Protein AF-A0A6J2FJ43-F1 (afdb_monomer_lite)

Structure (mmCIF, N/CA/C/O backbone):
data_AF-A0A6J2FJ43-F1
#
_entry.id   AF-A0A6J2FJ43-F1
#
loop_
_atom_site.group_PDB
_atom_site.id
_atom_site.type_symbol
_atom_site.label_atom_id
_atom_site.label_alt_id
_atom_site.label_comp_id
_atom_site.label_asym_id
_atom_site.label_entity_id
_atom_site.label_seq_id
_atom_site.pdbx_PDB_ins_code
_atom_site.Cartn_x
_atom_site.Cartn_y
_atom_site.Cartn_z
_atom_site.occupancy
_atom_site.B_iso_or_equiv
_atom_site.auth_seq_id
_atom_site.auth_comp_id
_atom_site.auth_asym_id
_atom_site.auth_atom_id
_atom_site.pdbx_PDB_model_num
ATOM 1 N N . MET A 1 1 ? -27.665 56.715 -45.379 1.00 30.80 1 MET A N 1
ATOM 2 C CA . MET A 1 1 ? -26.914 55.493 -45.757 1.00 30.80 1 MET A CA 1
ATOM 3 C C . MET A 1 1 ? -26.349 54.902 -44.470 1.00 30.80 1 MET A C 1
ATOM 5 O O . MET A 1 1 ? -25.742 55.660 -43.743 1.00 30.80 1 MET A O 1
ATOM 9 N N . ALA A 1 2 ? -26.544 53.656 -44.046 1.00 30.22 2 ALA A N 1
ATOM 10 C CA . ALA A 1 2 ? -27.107 52.476 -44.679 1.00 30.22 2 ALA A CA 1
ATOM 11 C C . ALA A 1 2 ? -27.691 51.536 -43.592 1.00 30.22 2 ALA A C 1
ATOM 13 O O . ALA A 1 2 ? -27.043 51.228 -42.600 1.00 30.22 2 ALA A O 1
ATOM 14 N N . THR A 1 3 ? -28.949 51.145 -43.811 1.00 27.77 3 THR A N 1
ATOM 15 C CA . THR A 1 3 ? -29.585 49.827 -43.602 1.00 27.77 3 THR A CA 1
ATOM 16 C C . THR A 1 3 ? -29.294 48.957 -42.367 1.00 27.77 3 THR A C 1
ATOM 18 O O . THR A 1 3 ? -28.271 48.286 -42.268 1.00 27.77 3 THR A O 1
ATOM 21 N N . ARG A 1 4 ? -30.356 48.793 -41.559 1.00 31.05 4 ARG A N 1
ATOM 22 C CA . ARG A 1 4 ? -30.696 47.579 -40.793 1.00 31.05 4 ARG A CA 1
ATOM 23 C C . ARG A 1 4 ? -30.707 46.330 -41.691 1.00 31.05 4 ARG A C 1
ATOM 25 O O . ARG A 1 4 ? -31.326 46.355 -42.753 1.00 31.05 4 ARG A O 1
ATOM 32 N N . LYS A 1 5 ? -30.187 45.207 -41.186 1.00 30.36 5 LYS A N 1
ATOM 33 C CA . LYS A 1 5 ? -30.649 43.858 -41.549 1.00 30.36 5 LYS A CA 1
ATOM 34 C C . LYS A 1 5 ? -30.866 43.033 -40.281 1.00 30.36 5 LYS A C 1
ATOM 36 O O . LYS A 1 5 ? -29.920 42.672 -39.591 1.00 30.36 5 LYS A O 1
ATOM 41 N N . ASN A 1 6 ? -32.139 42.760 -40.002 1.00 31.17 6 ASN A N 1
ATOM 42 C CA . ASN A 1 6 ? -32.580 41.688 -39.120 1.00 31.17 6 ASN A CA 1
ATOM 43 C C . ASN A 1 6 ? -32.348 40.356 -39.841 1.00 31.17 6 ASN A C 1
ATOM 45 O O . ASN A 1 6 ? -32.869 40.158 -40.936 1.00 31.17 6 ASN A O 1
ATOM 49 N N . GLY A 1 7 ? -31.601 39.451 -39.216 1.00 28.27 7 GLY A N 1
ATOM 50 C CA . GLY A 1 7 ? -31.529 38.044 -39.590 1.00 28.27 7 GLY A CA 1
ATOM 51 C C . GLY A 1 7 ? -31.951 37.207 -38.392 1.00 28.27 7 GLY A C 1
ATOM 52 O O . GLY A 1 7 ? -31.181 37.041 -37.451 1.00 28.27 7 GLY A O 1
ATOM 53 N N . ALA A 1 8 ? -33.192 36.730 -38.408 1.00 34.41 8 ALA A N 1
ATOM 54 C CA . ALA A 1 8 ? -33.658 35.704 -37.493 1.00 34.41 8 ALA A CA 1
ATOM 55 C C . ALA A 1 8 ? -32.900 34.402 -37.791 1.00 34.41 8 ALA A C 1
ATOM 57 O O . ALA A 1 8 ? -32.964 33.900 -38.911 1.00 34.41 8 ALA A O 1
ATOM 58 N N . MET A 1 9 ? -32.203 33.850 -36.796 1.00 26.05 9 MET A N 1
ATOM 59 C CA . MET A 1 9 ? -31.751 32.461 -36.824 1.00 26.05 9 MET A CA 1
ATOM 60 C C . MET A 1 9 ? -32.508 31.680 -35.754 1.00 26.05 9 MET A C 1
ATOM 62 O O . MET A 1 9 ? -32.391 31.908 -34.552 1.00 26.05 9 MET A O 1
ATOM 66 N N . THR A 1 10 ? -33.340 30.785 -36.266 1.00 27.59 10 THR A N 1
ATOM 67 C CA . THR A 1 10 ? -34.060 29.694 -35.619 1.00 27.59 10 THR A CA 1
ATOM 68 C C . THR A 1 10 ? -33.235 28.981 -34.544 1.00 27.59 10 THR A C 1
ATOM 70 O O . THR A 1 10 ? -32.151 28.469 -34.818 1.00 27.59 10 THR A O 1
ATOM 73 N N . GLN A 1 11 ? -33.783 28.898 -33.326 1.00 30.78 11 GLN A N 1
ATOM 74 C CA . GLN A 1 11 ? -33.291 28.014 -32.268 1.00 30.78 11 GLN A CA 1
ATOM 75 C C . GLN A 1 11 ? -33.450 26.551 -32.703 1.00 30.78 11 GLN A C 1
ATOM 77 O O . GLN A 1 11 ? -34.545 25.995 -32.645 1.00 30.78 11 GLN A O 1
ATOM 82 N N . ALA A 1 12 ? -32.353 25.910 -33.098 1.00 29.67 12 ALA A N 1
ATOM 83 C CA . ALA A 1 12 ? -32.270 24.457 -33.097 1.00 29.67 12 ALA A CA 1
ATOM 84 C C . ALA A 1 12 ? -32.031 23.995 -31.650 1.00 29.67 12 ALA A C 1
ATOM 86 O O . ALA A 1 12 ? -30.982 24.252 -31.058 1.00 29.67 12 ALA A O 1
ATOM 87 N N . ALA A 1 13 ? -33.035 23.351 -31.058 1.00 30.34 13 ALA A N 1
ATOM 88 C CA . ALA A 1 13 ? -32.917 22.707 -29.758 1.00 30.34 13 ALA A CA 1
ATOM 89 C C . ALA A 1 13 ? -31.980 21.491 -29.869 1.00 30.34 13 ALA A C 1
ATOM 91 O O . ALA A 1 13 ? -32.290 20.524 -30.560 1.00 30.34 13 ALA A O 1
ATOM 92 N N . LEU A 1 14 ? -30.838 21.529 -29.177 1.00 29.17 14 LEU A N 1
ATOM 93 C CA . LEU A 1 14 ? -29.958 20.369 -29.016 1.00 29.17 14 LEU A CA 1
ATOM 94 C C . LEU A 1 14 ? -30.666 19.315 -28.150 1.00 29.17 14 LEU A C 1
ATOM 96 O O . LEU A 1 14 ? -30.965 19.548 -26.979 1.00 29.17 14 LEU A O 1
ATOM 100 N N . SER A 1 15 ? -30.918 18.144 -28.731 1.00 30.09 15 SER A N 1
ATOM 101 C CA . SER A 1 15 ? -31.692 17.022 -28.179 1.00 30.09 15 SER A CA 1
ATOM 102 C C . SER A 1 15 ? -31.017 16.244 -27.035 1.00 30.09 15 SER A C 1
ATOM 104 O O . SER A 1 15 ? -31.433 15.130 -26.736 1.00 30.09 15 SER A O 1
ATOM 106 N N . TRP A 1 16 ? -29.998 16.809 -26.381 1.00 28.98 16 TRP A N 1
ATOM 107 C CA . TRP A 1 16 ? -29.187 16.123 -25.360 1.00 28.98 16 TRP A CA 1
ATOM 108 C C . TRP A 1 16 ? -29.158 16.812 -23.989 1.00 28.98 16 TRP A C 1
ATOM 110 O O . TRP A 1 16 ? -28.390 16.424 -23.113 1.00 28.98 16 TRP A O 1
ATOM 120 N N . LEU A 1 17 ? -30.022 17.804 -23.752 1.00 27.05 17 LEU A N 1
ATOM 121 C CA . LEU A 1 17 ? -30.233 18.354 -22.410 1.00 27.05 17 LEU A CA 1
ATOM 122 C C . LEU A 1 17 ? -31.435 17.666 -21.737 1.00 27.05 17 LEU A C 1
ATOM 124 O O . LEU A 1 17 ? -32.554 17.771 -22.252 1.00 27.05 17 LEU A O 1
ATOM 128 N N . PRO A 1 18 ? -31.257 16.998 -20.580 1.00 29.67 18 PRO A N 1
ATOM 129 C CA . PRO A 1 18 ? -32.367 16.423 -19.827 1.00 29.67 18 PRO A CA 1
ATOM 130 C C . PRO A 1 18 ? -33.390 17.505 -19.456 1.00 29.67 18 PRO A C 1
ATOM 132 O O . PRO A 1 18 ? -33.039 18.603 -19.011 1.00 29.67 18 PRO A O 1
ATOM 135 N N . ARG A 1 19 ? -34.685 17.210 -19.637 1.00 34.09 19 ARG A N 1
ATOM 136 C CA . ARG A 1 19 ? -35.773 18.139 -19.289 1.00 34.09 19 ARG A CA 1
ATOM 137 C C . ARG A 1 19 ? -35.731 18.440 -17.785 1.00 34.09 19 ARG A C 1
ATOM 139 O O . ARG A 1 19 ? -35.545 17.547 -16.966 1.00 34.09 19 ARG A O 1
ATOM 146 N N . ARG A 1 20 ? -35.995 19.702 -17.421 1.00 37.69 20 ARG A N 1
ATOM 147 C CA . ARG A 1 20 ? -35.931 20.320 -16.070 1.00 37.69 20 ARG A CA 1
ATOM 148 C C . ARG A 1 20 ? -36.684 19.621 -14.911 1.00 37.69 20 ARG A C 1
ATOM 150 O O . ARG A 1 20 ? -36.742 20.187 -13.822 1.00 37.69 20 ARG A O 1
ATOM 157 N N . ARG A 1 21 ? -37.266 18.432 -15.086 1.00 33.38 21 ARG A N 1
ATOM 158 C CA . ARG A 1 21 ? -38.001 17.717 -14.028 1.00 33.38 21 ARG A CA 1
ATOM 159 C C . ARG A 1 21 ? -37.164 16.742 -13.187 1.00 33.38 21 ARG A C 1
ATOM 161 O O . ARG A 1 21 ? -37.637 16.380 -12.117 1.00 33.38 21 ARG A O 1
ATOM 168 N N . GLU A 1 22 ? -35.925 16.409 -13.552 1.00 36.25 22 GLU A N 1
ATOM 169 C CA . GLU A 1 22 ? -35.086 15.497 -12.738 1.00 36.25 22 GLU A CA 1
ATOM 170 C C . GLU A 1 22 ? -34.232 16.183 -11.655 1.00 36.25 22 GLU A C 1
ATOM 172 O O . GLU A 1 22 ? -33.761 15.528 -10.729 1.00 36.25 22 GLU A O 1
ATOM 177 N N . TYR A 1 23 ? -34.123 17.515 -11.658 1.00 34.19 23 TYR A N 1
ATOM 178 C CA . TYR A 1 23 ? -33.323 18.256 -10.667 1.00 34.19 23 TYR A CA 1
ATOM 179 C C . TYR A 1 23 ? -33.954 18.372 -9.266 1.00 34.19 23 TYR A C 1
ATOM 181 O O . TYR A 1 23 ? -33.319 18.894 -8.351 1.00 34.19 23 TYR A O 1
ATOM 189 N N . ARG A 1 24 ? -35.188 17.891 -9.049 1.00 32.25 24 ARG A N 1
ATOM 190 C CA . ARG A 1 24 ? -35.860 18.002 -7.737 1.00 32.25 24 ARG A CA 1
ATOM 191 C C . ARG A 1 24 ? -35.581 16.852 -6.760 1.00 32.25 24 ARG A C 1
ATOM 193 O O . ARG A 1 24 ? -35.992 16.968 -5.612 1.00 32.25 24 ARG A O 1
ATOM 200 N N . LYS A 1 25 ? -34.854 15.795 -7.147 1.00 35.66 25 LYS A N 1
ATOM 201 C CA . LYS A 1 25 ? -34.496 14.693 -6.224 1.00 35.66 25 LYS A CA 1
ATOM 202 C C . LYS A 1 25 ? -33.168 14.873 -5.468 1.00 35.66 25 LYS A C 1
ATOM 204 O O . LYS A 1 25 ? -32.909 14.090 -4.565 1.00 35.66 25 LYS A O 1
ATOM 209 N N . CYS A 1 26 ? -32.384 15.919 -5.753 1.00 32.28 26 CYS A N 1
ATOM 210 C CA . CYS A 1 26 ? -31.080 16.154 -5.101 1.00 32.28 26 CYS A CA 1
ATOM 211 C C . CYS A 1 26 ? -30.991 17.441 -4.252 1.00 32.28 26 CYS A C 1
ATOM 213 O O . CYS A 1 26 ? -29.895 17.871 -3.920 1.00 32.28 26 CYS A O 1
ATOM 215 N N . GLY A 1 27 ? -32.109 18.081 -3.887 1.00 31.61 27 GLY A N 1
ATOM 21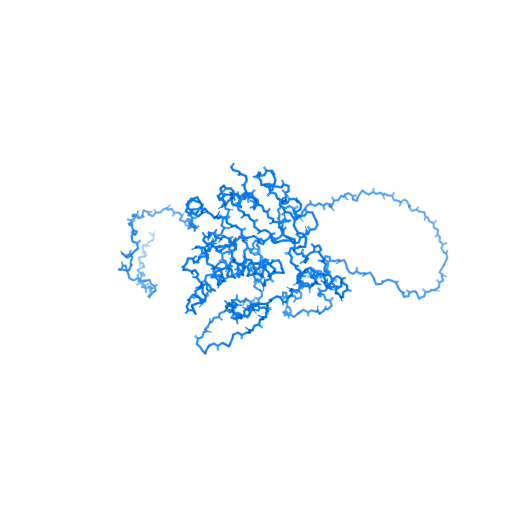6 C CA . GLY A 1 27 ? -32.110 19.100 -2.820 1.00 31.61 27 GLY A CA 1
ATOM 217 C C . GLY A 1 27 ? -31.375 20.428 -3.085 1.00 31.61 27 GLY A C 1
ATOM 218 O O . GLY A 1 27 ? -31.132 21.171 -2.140 1.00 31.61 27 GLY A O 1
ATOM 219 N N . ILE A 1 28 ? -31.055 20.788 -4.332 1.00 32.50 28 ILE A N 1
ATOM 220 C CA . ILE A 1 28 ? -30.355 22.051 -4.637 1.00 32.50 28 ILE A CA 1
ATOM 221 C C . ILE A 1 28 ? -31.374 23.172 -4.921 1.00 32.50 28 ILE A C 1
ATOM 223 O O . ILE A 1 28 ? -32.074 23.146 -5.937 1.00 32.50 28 ILE A O 1
ATOM 227 N N . ARG A 1 29 ? -31.460 24.183 -4.042 1.00 31.69 29 ARG A N 1
ATOM 228 C CA . ARG A 1 29 ? -32.216 25.426 -4.301 1.00 31.69 29 ARG A CA 1
ATOM 229 C C . ARG A 1 29 ? -31.429 26.312 -5.276 1.00 31.69 29 ARG A C 1
ATOM 231 O O . ARG A 1 29 ? -30.292 26.682 -5.009 1.00 31.69 29 ARG A O 1
ATOM 238 N N . GLY A 1 30 ? -32.036 26.644 -6.415 1.00 31.52 30 GLY A N 1
ATOM 239 C CA . GLY A 1 30 ? -31.421 27.468 -7.457 1.00 31.52 30 GLY A CA 1
ATOM 240 C C . GLY A 1 30 ? -31.423 28.961 -7.121 1.00 31.52 30 GLY A C 1
ATOM 241 O O . GLY A 1 30 ? -32.484 29.550 -6.935 1.00 31.52 30 GLY A O 1
ATOM 242 N N . GLY A 1 31 ? -30.238 29.575 -7.103 1.00 28.17 31 GLY A N 1
ATOM 243 C CA . GLY A 1 31 ? -30.057 31.028 -7.142 1.00 28.17 31 GLY A CA 1
ATOM 244 C C . GLY A 1 31 ? -29.963 31.538 -8.585 1.00 28.17 31 GLY A C 1
ATOM 245 O O . GLY A 1 31 ? -29.248 30.970 -9.411 1.00 28.17 31 GLY A O 1
ATOM 246 N N . CYS A 1 32 ? -30.715 32.596 -8.885 1.00 28.02 32 CYS A N 1
ATOM 247 C CA . CYS A 1 32 ? -30.842 33.235 -10.195 1.00 28.02 32 CYS A CA 1
ATOM 248 C C . CYS A 1 32 ? -29.511 33.871 -10.651 1.00 28.02 32 CYS A C 1
ATOM 250 O O . CYS A 1 32 ? -28.890 34.616 -9.896 1.00 28.02 32 CYS A O 1
ATOM 252 N N . ALA A 1 33 ? -29.064 33.596 -11.881 1.00 30.12 33 ALA A N 1
ATOM 253 C CA . ALA A 1 33 ? -27.828 34.152 -12.435 1.00 30.12 33 ALA A CA 1
ATOM 254 C C . ALA A 1 33 ? -28.116 35.420 -13.257 1.00 30.12 33 ALA A C 1
ATOM 256 O O . ALA A 1 33 ? -28.775 35.346 -14.293 1.00 30.12 33 ALA A O 1
ATOM 257 N N . ARG A 1 34 ? -27.579 36.572 -12.832 1.00 27.28 34 ARG A N 1
ATOM 258 C CA . ARG A 1 34 ? -27.361 37.725 -13.723 1.00 27.28 34 ARG A CA 1
ATOM 259 C C . ARG A 1 34 ? -26.126 37.448 -14.591 1.00 27.28 34 ARG A C 1
ATOM 261 O O . ARG A 1 34 ? -25.106 36.975 -14.090 1.00 27.28 34 ARG A O 1
ATOM 268 N N . GLN A 1 35 ? -26.246 37.694 -15.895 1.00 31.80 35 GLN A N 1
ATOM 269 C CA . GLN A 1 35 ? -25.177 37.527 -16.885 1.00 31.80 35 GLN A CA 1
ATOM 270 C C . GLN A 1 35 ? -24.044 38.528 -16.624 1.00 31.80 35 GLN A C 1
ATOM 272 O O . GLN A 1 35 ? -24.306 39.719 -16.496 1.00 31.80 35 GLN A O 1
ATOM 277 N N . GLY A 1 36 ? -22.799 38.043 -16.553 1.00 32.38 36 GLY A N 1
ATOM 278 C CA . GLY A 1 36 ? -21.619 38.913 -16.464 1.00 32.38 36 GLY A CA 1
ATOM 279 C C . GLY A 1 36 ? -20.407 38.392 -15.687 1.00 32.38 36 GLY A C 1
ATOM 280 O 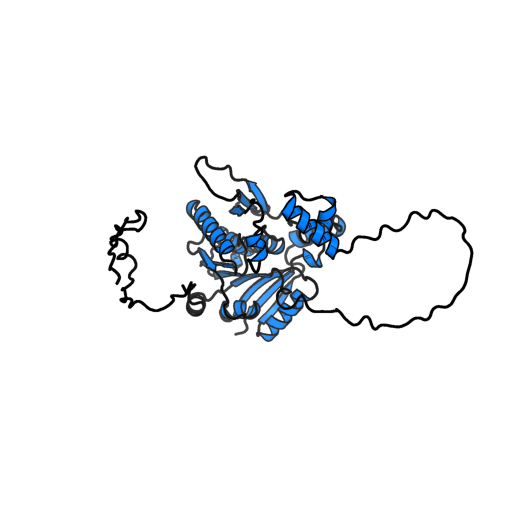O . GLY A 1 36 ? -19.450 39.138 -15.541 1.00 32.38 36 GLY A O 1
ATOM 281 N N . CYS A 1 37 ? -20.389 37.147 -15.193 1.00 25.61 37 CYS A N 1
ATOM 282 C CA . CYS A 1 37 ? -19.237 36.632 -14.443 1.00 25.61 37 CYS A CA 1
ATOM 283 C C . CYS A 1 37 ? -18.665 35.371 -15.105 1.00 25.61 37 CYS A C 1
ATOM 285 O O . CYS A 1 37 ? -19.380 34.377 -15.266 1.00 25.61 37 CYS A O 1
ATOM 287 N N . ARG A 1 38 ? -17.381 35.408 -15.497 1.00 30.30 38 ARG A N 1
ATOM 288 C CA . ARG A 1 38 ? -16.614 34.229 -15.935 1.00 30.30 38 ARG A CA 1
ATOM 289 C C . ARG A 1 38 ? -16.650 33.194 -14.806 1.00 30.30 38 ARG A C 1
ATOM 291 O O . ARG A 1 38 ? -15.934 33.326 -13.818 1.00 30.30 38 ARG A O 1
ATOM 298 N N . ARG A 1 39 ? -17.496 32.167 -14.929 1.00 27.03 39 ARG A N 1
ATOM 299 C CA . ARG A 1 39 ? -17.480 31.022 -14.014 1.00 27.03 39 ARG A CA 1
ATOM 300 C C . ARG A 1 39 ? -16.249 30.180 -14.318 1.00 27.03 39 ARG A C 1
ATOM 302 O O . ARG A 1 39 ? -16.263 29.363 -15.231 1.00 27.03 39 ARG A O 1
ATOM 309 N N . VAL A 1 40 ? -15.207 30.364 -13.515 1.00 27.66 40 VAL A N 1
ATOM 310 C CA . VAL A 1 40 ? -14.270 29.282 -13.220 1.00 27.66 40 VAL A CA 1
ATOM 311 C C . VAL A 1 40 ? -15.105 28.179 -12.577 1.00 27.66 40 VAL A C 1
ATOM 313 O O . VAL A 1 40 ? -15.694 28.378 -11.513 1.00 27.66 40 VAL A O 1
ATOM 316 N N . VAL A 1 41 ? -15.226 27.039 -13.250 1.00 26.53 41 VAL A N 1
ATOM 317 C CA . VAL A 1 41 ? -15.788 25.836 -12.640 1.00 26.53 41 VAL A CA 1
ATOM 318 C C . VAL A 1 41 ? -14.776 25.391 -11.587 1.00 26.53 41 VAL A C 1
ATOM 320 O O . VAL A 1 41 ? -13.795 24.725 -11.901 1.00 26.53 41 VAL A O 1
ATOM 323 N N . ARG A 1 42 ? -14.968 25.817 -10.333 1.00 27.41 42 ARG A N 1
ATOM 324 C CA . ARG A 1 42 ? -14.305 25.176 -9.196 1.00 27.41 42 ARG A CA 1
ATOM 325 C C . ARG A 1 42 ? -14.863 23.761 -9.113 1.00 27.41 42 ARG A C 1
ATOM 327 O O . ARG A 1 42 ? -16.008 23.573 -8.710 1.00 27.41 42 ARG A O 1
ATOM 334 N N . LEU A 1 43 ? -14.058 22.781 -9.506 1.00 31.03 43 LEU A N 1
ATOM 335 C CA . LEU A 1 43 ? -14.244 21.396 -9.094 1.00 31.03 43 LEU A CA 1
ATOM 336 C C . LEU A 1 43 ? -13.915 21.342 -7.600 1.00 31.03 43 LEU A C 1
ATOM 338 O O . LEU A 1 43 ? -12.774 21.125 -7.204 1.00 31.03 43 LEU A O 1
ATOM 342 N N . THR A 1 44 ? -14.896 21.646 -6.755 1.00 34.44 44 THR A N 1
ATOM 343 C CA . THR A 1 44 ? -14.780 21.400 -5.321 1.00 34.44 44 THR A CA 1
ATOM 344 C C . THR A 1 44 ? -14.856 19.890 -5.123 1.00 34.44 44 THR A C 1
ATOM 346 O O . THR A 1 44 ? -15.941 19.308 -5.163 1.00 34.44 44 THR A O 1
ATOM 349 N N . GLY A 1 45 ? -13.698 19.248 -4.945 1.00 39.59 45 GLY A N 1
ATOM 350 C CA . GLY A 1 45 ? -13.638 17.993 -4.196 1.00 39.59 45 GLY A CA 1
ATOM 351 C C . GLY A 1 45 ? -14.232 18.189 -2.790 1.00 39.59 45 GLY A C 1
ATOM 352 O O . GLY A 1 45 ? -14.474 19.335 -2.397 1.00 39.59 45 GLY A O 1
ATOM 353 N N . PRO A 1 46 ? -14.513 17.106 -2.045 1.00 38.41 46 PRO A N 1
ATOM 354 C CA . PRO A 1 46 ? -15.042 17.230 -0.689 1.00 38.41 46 PRO A CA 1
ATOM 355 C C . PRO A 1 46 ? -14.139 18.140 0.154 1.00 38.41 46 PRO A C 1
ATOM 357 O O . PRO A 1 46 ? -12.921 18.153 -0.042 1.00 38.41 46 PRO A O 1
ATOM 360 N N . ASP A 1 47 ? -14.738 18.916 1.060 1.00 44.06 47 ASP A N 1
ATOM 361 C CA . ASP A 1 47 ? -13.979 19.700 2.028 1.00 44.06 47 ASP A CA 1
ATOM 362 C C . ASP A 1 47 ? -13.156 18.725 2.878 1.00 44.06 47 ASP A C 1
ATOM 364 O O . ASP A 1 47 ? -13.697 17.901 3.614 1.00 44.06 47 ASP A O 1
ATOM 368 N N . TRP A 1 48 ? -11.836 18.756 2.720 1.00 48.12 48 TRP A N 1
ATOM 369 C CA . TRP A 1 48 ? -10.934 17.851 3.422 1.00 48.12 48 TRP A CA 1
ATOM 370 C C . TRP A 1 48 ? -10.894 18.117 4.925 1.00 48.12 48 TRP A C 1
ATOM 372 O O . TRP A 1 48 ? -10.525 17.214 5.675 1.00 48.12 48 TRP A O 1
ATOM 382 N N . GLU A 1 49 ? -11.334 19.291 5.391 1.00 44.22 49 GLU A N 1
ATOM 383 C CA . GLU A 1 49 ? -11.614 19.478 6.812 1.00 44.22 49 GLU A CA 1
ATOM 384 C C . GLU A 1 49 ? -12.836 18.671 7.253 1.00 44.22 49 GLU A C 1
ATOM 386 O O . GLU A 1 49 ? -12.836 18.120 8.348 1.00 44.22 49 GLU A O 1
ATOM 391 N N . GLU A 1 50 ? -13.864 18.547 6.416 1.00 40.84 50 GLU A N 1
ATOM 392 C CA . GLU A 1 50 ? -15.059 17.746 6.698 1.00 40.84 50 GLU A CA 1
ATOM 393 C C . GLU A 1 50 ? -14.772 16.240 6.572 1.00 40.84 50 GLU A C 1
ATOM 395 O O . GLU A 1 50 ? -15.208 15.450 7.414 1.00 40.84 50 GLU A O 1
ATOM 400 N N . VAL A 1 51 ? -13.953 15.830 5.595 1.00 46.59 51 VAL A N 1
ATOM 401 C CA . VAL A 1 51 ? -13.419 14.459 5.518 1.00 46.59 51 VAL A CA 1
ATOM 402 C C . VAL A 1 51 ? -12.531 14.180 6.729 1.00 46.59 51 VAL A C 1
ATOM 404 O O . VAL A 1 51 ? -12.761 13.201 7.413 1.00 46.59 51 VAL A O 1
ATOM 407 N N . GLY A 1 52 ? -11.593 15.053 7.096 1.00 46.16 52 GLY A N 1
ATOM 408 C CA . GLY A 1 52 ? -10.755 14.867 8.288 1.00 46.16 52 GLY A CA 1
ATOM 409 C C . GLY A 1 52 ? -11.543 14.844 9.608 1.00 46.16 52 GLY A C 1
ATOM 410 O O . GLY A 1 52 ? -11.206 14.089 10.518 1.00 46.16 52 GLY A O 1
ATOM 411 N N . ARG A 1 53 ? -12.629 15.625 9.721 1.00 44.97 53 ARG A N 1
ATOM 412 C CA . ARG A 1 53 ? -13.523 15.622 10.897 1.00 44.97 53 ARG A CA 1
ATOM 413 C C . ARG A 1 53 ? -14.414 14.379 10.955 1.00 44.97 53 ARG A C 1
ATOM 415 O O . ARG A 1 53 ? -14.677 13.887 12.049 1.00 44.97 53 ARG A O 1
ATOM 422 N N . SER A 1 54 ? -14.877 13.872 9.810 1.00 40.31 54 SER A N 1
ATOM 423 C CA . SER A 1 54 ? -15.714 12.662 9.728 1.00 40.31 54 SER A CA 1
ATOM 424 C C . SER A 1 54 ? -14.903 11.362 9.724 1.00 40.31 54 SER A C 1
ATOM 426 O O . SER A 1 54 ? -15.420 10.311 10.105 1.00 40.31 54 SER A O 1
ATOM 428 N N . TRP A 1 55 ? -13.630 11.441 9.339 1.00 49.22 55 TRP A N 1
ATOM 429 C CA . TRP A 1 55 ? -12.745 10.320 9.062 1.00 49.22 55 TRP A CA 1
ATOM 430 C C . TRP A 1 55 ? -11.492 10.401 9.944 1.00 49.22 55 TRP A C 1
ATOM 432 O O . TRP A 1 55 ? -10.430 10.866 9.543 1.00 49.22 55 TRP A O 1
ATOM 442 N N . GLN A 1 56 ? -11.627 9.935 11.187 1.00 51.44 56 GLN A N 1
ATOM 443 C CA . GLN A 1 56 ? -10.516 9.784 12.130 1.00 51.44 56 GLN A CA 1
ATOM 444 C C . GLN A 1 56 ? -10.026 8.334 12.107 1.00 51.44 56 GLN A C 1
ATOM 446 O O . GLN A 1 56 ? -10.440 7.490 12.908 1.00 51.44 56 GLN A O 1
ATOM 451 N N . GLY A 1 57 ? -9.175 8.031 11.127 1.00 51.56 57 GLY A N 1
ATOM 452 C CA . GLY A 1 57 ? -8.616 6.698 10.928 1.00 51.56 57 GLY A CA 1
ATOM 453 C C . GLY A 1 57 ? -7.764 6.259 12.118 1.00 51.56 57 GLY A C 1
ATOM 454 O O . GLY A 1 57 ? -7.005 7.047 12.689 1.00 51.56 57 GLY A O 1
ATOM 455 N N . ARG A 1 58 ? -7.860 4.977 12.490 1.00 59.38 58 ARG A N 1
ATOM 456 C CA . ARG A 1 58 ? -6.955 4.375 13.488 1.00 59.38 58 ARG A CA 1
ATOM 457 C C . ARG A 1 58 ? -5.666 3.872 12.844 1.00 59.38 58 ARG A C 1
ATOM 459 O O . ARG A 1 58 ? -4.637 3.809 13.519 1.00 59.38 58 ARG A O 1
ATOM 466 N N . ALA A 1 59 ? -5.747 3.529 11.558 1.00 58.84 59 ALA A N 1
ATOM 467 C CA . ALA A 1 59 ? -4.640 3.046 10.755 1.00 58.84 59 ALA A CA 1
ATOM 468 C C . ALA A 1 59 ? -4.602 3.751 9.388 1.00 58.84 59 ALA A C 1
ATOM 470 O O . ALA A 1 59 ? -5.631 3.894 8.727 1.00 58.84 59 ALA A O 1
ATOM 471 N N . VAL A 1 60 ? -3.412 4.163 8.956 1.00 66.75 60 VAL A N 1
ATOM 472 C CA . VAL A 1 60 ? -3.155 4.674 7.602 1.00 66.75 60 VAL A CA 1
ATOM 473 C C . VAL A 1 60 ? -2.099 3.785 6.950 1.00 66.75 60 VAL A C 1
ATOM 475 O O . VAL A 1 60 ? -0.992 3.653 7.464 1.00 66.75 60 VAL A O 1
ATOM 478 N N . ALA A 1 61 ? -2.433 3.154 5.833 1.00 62.09 61 ALA A N 1
ATOM 479 C CA . ALA A 1 61 ? -1.505 2.385 5.020 1.00 62.09 61 ALA A CA 1
ATOM 480 C C . ALA A 1 61 ? -0.952 3.296 3.916 1.00 62.09 61 ALA A C 1
ATOM 482 O O . ALA A 1 61 ? -1.713 3.940 3.196 1.00 62.09 61 ALA A O 1
ATOM 483 N N . VAL A 1 62 ? 0.369 3.398 3.798 1.00 64.56 62 VAL A N 1
ATOM 484 C CA . VAL A 1 62 ? 1.008 4.284 2.819 1.00 64.56 62 VAL A CA 1
ATOM 485 C C . VAL A 1 62 ? 2.027 3.502 2.014 1.00 64.56 62 VAL A C 1
ATOM 487 O O . VAL A 1 62 ? 2.945 2.895 2.570 1.00 64.56 62 VAL A O 1
ATOM 490 N N . THR A 1 63 ? 1.917 3.587 0.691 1.00 56.19 63 THR A N 1
ATOM 491 C CA . THR A 1 63 ? 3.032 3.243 -0.194 1.00 56.19 63 THR A CA 1
ATOM 492 C C . THR A 1 63 ? 3.726 4.545 -0.562 1.00 56.19 63 THR A C 1
ATOM 494 O O . THR A 1 63 ? 3.134 5.400 -1.218 1.00 56.19 63 THR A O 1
ATOM 497 N N . THR A 1 64 ? 4.960 4.769 -0.100 1.00 50.34 64 THR A N 1
ATOM 498 C CA . THR A 1 64 ? 5.675 5.998 -0.475 1.00 50.34 64 THR A CA 1
ATOM 499 C C . THR A 1 64 ? 6.459 5.767 -1.750 1.00 50.34 64 THR A C 1
ATOM 501 O O . THR A 1 64 ? 7.608 5.319 -1.776 1.00 50.34 64 THR A O 1
ATOM 504 N N . ARG A 1 65 ? 5.800 6.083 -2.862 1.00 53.75 65 ARG A N 1
ATOM 505 C CA . ARG A 1 65 ? 6.417 6.135 -4.184 1.00 53.75 65 ARG A CA 1
ATOM 506 C C . ARG A 1 65 ? 7.209 7.430 -4.293 1.00 53.75 65 ARG A C 1
ATOM 508 O O . ARG A 1 65 ? 6.730 8.437 -4.781 1.00 53.75 65 ARG A O 1
ATOM 515 N N . GLY A 1 66 ? 8.433 7.396 -3.776 1.00 37.53 66 GLY A N 1
ATOM 516 C CA . GLY A 1 66 ? 9.391 8.485 -3.931 1.00 37.53 66 GLY A CA 1
ATOM 517 C C . GLY A 1 66 ? 9.209 9.612 -2.919 1.00 37.53 66 GLY A C 1
ATOM 518 O O . GLY A 1 66 ? 8.682 10.673 -3.223 1.00 37.53 66 GLY A O 1
ATOM 519 N N . ILE A 1 67 ? 9.821 9.453 -1.747 1.00 36.00 67 ILE A N 1
ATOM 520 C CA . ILE A 1 67 ? 10.083 10.584 -0.840 1.00 36.00 67 ILE A CA 1
ATOM 521 C C . ILE A 1 67 ? 11.021 11.637 -1.497 1.00 36.00 67 ILE A C 1
ATOM 523 O O . ILE A 1 67 ? 11.165 12.752 -1.011 1.00 36.00 67 ILE A O 1
ATOM 527 N N . GLY A 1 68 ? 11.615 11.331 -2.657 1.00 31.38 68 GLY A N 1
ATOM 528 C CA . GLY A 1 68 ? 12.485 12.233 -3.421 1.00 31.38 68 GLY A CA 1
ATOM 529 C C . GLY A 1 68 ? 11.801 13.177 -4.419 1.00 31.38 68 GLY A C 1
ATOM 530 O O . GLY A 1 68 ? 12.506 13.915 -5.100 1.00 31.38 68 GLY A O 1
ATOM 531 N N . GLY A 1 69 ? 10.468 13.185 -4.538 1.00 31.03 69 GLY A N 1
ATOM 532 C CA . GLY A 1 69 ? 9.771 14.025 -5.526 1.00 31.03 69 GLY A CA 1
ATOM 533 C C . GLY A 1 69 ? 9.754 15.530 -5.228 1.00 31.03 69 GLY A C 1
ATOM 534 O O . GLY A 1 69 ? 9.357 16.306 -6.089 1.00 31.03 69 GLY A O 1
ATOM 535 N N . PHE A 1 70 ? 10.183 15.962 -4.037 1.00 32.81 70 PHE A N 1
ATOM 536 C CA . PHE A 1 70 ? 10.012 17.354 -3.608 1.00 32.81 70 PHE A CA 1
ATOM 537 C C . PHE A 1 70 ? 11.242 18.262 -3.721 1.00 32.81 70 PHE A C 1
ATOM 539 O O . PHE A 1 70 ? 11.088 19.427 -3.393 1.00 32.81 70 PHE A O 1
ATOM 546 N N . ASN A 1 71 ? 12.414 17.789 -4.181 1.00 27.77 71 ASN A N 1
ATOM 547 C CA . ASN A 1 71 ? 13.566 18.637 -4.578 1.00 27.77 71 ASN A CA 1
ATOM 548 C C . ASN A 1 71 ? 14.715 17.808 -5.206 1.00 27.77 71 ASN A C 1
ATOM 550 O O . ASN A 1 71 ? 15.875 17.897 -4.815 1.00 27.77 71 ASN A O 1
ATOM 554 N N . GLY A 1 72 ? 14.395 16.930 -6.159 1.00 26.81 72 GLY A N 1
ATOM 555 C CA . GLY A 1 72 ? 15.354 15.986 -6.751 1.00 26.81 72 GLY A CA 1
ATOM 556 C C . GLY A 1 72 ? 15.969 16.407 -8.087 1.00 26.81 72 GLY A C 1
ATOM 557 O O . GLY A 1 72 ? 16.483 15.543 -8.791 1.00 26.81 72 GLY A O 1
ATOM 558 N N . MET A 1 73 ? 15.883 17.683 -8.471 1.00 26.11 73 MET A N 1
ATOM 559 C CA . MET A 1 73 ? 16.423 18.169 -9.747 1.00 26.11 73 MET A CA 1
ATOM 560 C C . MET A 1 73 ? 17.178 19.488 -9.590 1.00 26.11 73 MET A C 1
ATOM 562 O O . MET A 1 73 ? 17.070 20.373 -10.419 1.00 26.11 73 MET A O 1
ATOM 566 N N . GLU A 1 74 ? 17.958 19.606 -8.519 1.00 31.84 74 GLU A N 1
ATOM 567 C CA . GLU A 1 74 ? 18.984 20.639 -8.397 1.00 31.84 74 GLU A CA 1
ATOM 568 C C . GLU A 1 74 ? 20.071 20.149 -7.435 1.00 31.84 74 GLU A C 1
ATOM 570 O O . GLU A 1 74 ? 20.009 20.339 -6.225 1.00 31.84 74 GLU A O 1
ATOM 575 N N . SER A 1 75 ? 21.079 19.455 -7.967 1.00 27.36 75 SER A N 1
ATOM 576 C CA . SER A 1 75 ? 22.430 19.582 -7.422 1.00 27.36 75 SER A CA 1
ATOM 577 C C . SER A 1 75 ? 23.467 19.131 -8.451 1.00 27.36 75 SER A C 1
ATOM 579 O O . SER A 1 75 ? 23.453 17.974 -8.877 1.00 27.36 75 SER A O 1
ATOM 581 N N . ARG A 1 76 ? 24.407 20.049 -8.7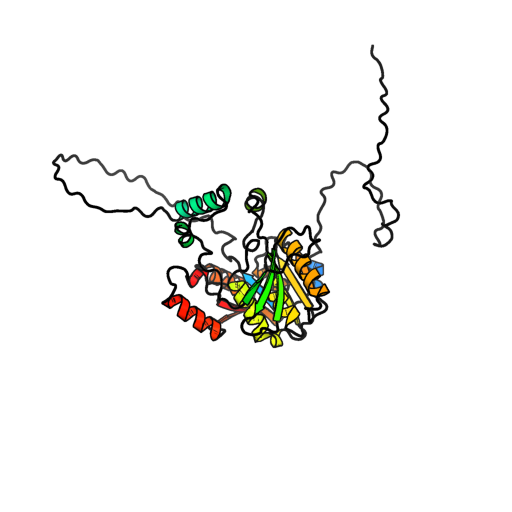16 1.00 28.92 76 ARG A N 1
ATOM 582 C CA . ARG A 1 76 ? 25.742 19.874 -9.317 1.00 28.92 76 ARG A CA 1
ATOM 583 C C . ARG A 1 76 ? 25.849 19.999 -10.840 1.00 28.92 76 ARG A C 1
ATOM 585 O O . ARG A 1 76 ? 26.383 19.123 -11.507 1.00 28.92 76 ARG A O 1
ATOM 592 N N . VAL A 1 77 ? 25.498 21.177 -11.353 1.00 29.47 77 VAL A N 1
ATOM 593 C CA . VAL A 1 77 ? 26.452 21.884 -12.224 1.00 29.47 77 VAL A CA 1
ATOM 594 C C . VAL A 1 77 ? 27.333 22.692 -11.274 1.00 29.47 77 VAL A C 1
ATOM 596 O O . VAL A 1 77 ? 26.952 23.774 -10.845 1.00 29.47 77 VAL A O 1
ATOM 599 N N . ALA A 1 78 ? 28.427 22.089 -10.818 1.00 26.95 78 ALA A N 1
ATOM 600 C CA . ALA A 1 78 ? 29.471 22.791 -10.086 1.00 26.95 78 ALA A CA 1
ATOM 601 C C . ALA A 1 78 ? 30.650 22.943 -11.049 1.00 26.95 78 ALA A C 1
ATOM 603 O O . ALA A 1 78 ? 31.247 21.945 -11.447 1.00 26.95 78 ALA A O 1
ATOM 604 N N . ASP A 1 79 ? 30.867 24.185 -11.475 1.00 27.00 79 ASP A N 1
ATOM 605 C CA . ASP A 1 79 ? 32.133 24.798 -11.874 1.00 27.00 79 ASP A CA 1
ATOM 606 C C . ASP A 1 79 ? 33.175 23.888 -12.540 1.00 27.00 79 ASP A C 1
ATOM 608 O O . ASP A 1 79 ? 34.134 23.431 -11.920 1.00 27.00 79 ASP A O 1
ATOM 612 N N . ALA A 1 80 ? 33.063 23.741 -13.862 1.00 28.41 80 ALA A N 1
ATOM 613 C CA . ALA A 1 80 ? 34.256 23.590 -14.684 1.00 28.41 80 ALA A CA 1
ATOM 614 C C . ALA A 1 80 ? 34.914 24.975 -14.789 1.00 28.41 80 ALA A C 1
ATOM 616 O O . ALA A 1 80 ? 34.659 25.733 -15.726 1.00 28.41 80 ALA A O 1
ATOM 617 N N . GLN A 1 81 ? 35.716 25.332 -13.782 1.00 26.73 81 GLN A N 1
ATOM 618 C CA . GLN A 1 81 ? 36.686 26.410 -13.921 1.00 26.73 81 GLN A CA 1
ATOM 619 C C . GLN A 1 81 ? 37.584 26.089 -15.117 1.00 26.73 81 GLN A C 1
ATOM 621 O O . GLN A 1 81 ? 38.186 25.017 -15.198 1.00 26.73 81 GLN A O 1
ATOM 626 N N . ALA A 1 82 ? 37.638 27.033 -16.052 1.00 30.34 82 ALA A N 1
ATOM 627 C CA . ALA A 1 82 ? 38.612 27.069 -17.122 1.00 30.34 82 ALA A CA 1
ATOM 628 C C . ALA A 1 82 ? 40.016 27.158 -16.503 1.00 30.34 82 ALA A C 1
ATOM 630 O O . ALA A 1 82 ? 40.465 28.229 -16.109 1.00 30.34 82 ALA A O 1
ATOM 631 N N . GLY A 1 83 ? 40.673 26.009 -16.369 1.00 25.89 83 GLY A N 1
ATOM 632 C CA . GLY A 1 83 ? 42.110 25.920 -16.163 1.00 25.89 83 GLY A CA 1
ATOM 633 C C . GLY A 1 83 ? 42.773 25.782 -17.523 1.00 25.89 83 GLY A C 1
ATOM 634 O O . GLY A 1 83 ? 42.727 24.712 -18.128 1.00 25.89 83 GLY A O 1
ATOM 635 N N . GLU A 1 84 ? 43.342 26.878 -18.015 1.00 27.34 84 GLU A N 1
ATOM 636 C CA . GLU A 1 84 ? 44.314 26.863 -19.102 1.00 27.34 84 GLU A CA 1
ATOM 637 C C . GLU A 1 84 ? 45.454 25.908 -18.727 1.00 27.34 84 GLU A C 1
ATOM 639 O O . GLU A 1 84 ? 46.112 26.081 -17.703 1.00 27.34 84 GLU A O 1
ATOM 644 N N . VAL A 1 85 ? 45.682 24.883 -19.547 1.00 28.95 85 VAL A N 1
ATOM 645 C CA . VAL A 1 85 ? 46.934 24.124 -19.529 1.00 28.95 85 VAL A CA 1
ATOM 646 C C . VAL A 1 85 ? 47.630 24.422 -20.844 1.00 28.95 85 VAL A C 1
ATOM 648 O O . VAL A 1 85 ? 47.137 24.090 -21.925 1.00 28.95 85 VAL A O 1
ATOM 651 N N . GLU A 1 86 ? 48.747 25.130 -20.718 1.00 28.55 86 GLU A N 1
ATOM 652 C CA . GLU A 1 86 ? 49.637 25.529 -21.795 1.00 28.55 86 GLU A CA 1
ATOM 653 C C . GLU A 1 86 ? 50.065 24.343 -22.665 1.00 28.55 86 GLU A C 1
ATOM 655 O O . GLU A 1 86 ? 50.352 23.237 -22.202 1.00 28.55 86 GLU A O 1
ATOM 660 N N . ARG A 1 87 ? 50.136 24.622 -23.967 1.00 28.22 87 ARG A N 1
ATOM 661 C CA . ARG A 1 87 ? 50.736 23.759 -24.981 1.00 28.22 87 ARG A CA 1
ATOM 662 C C . ARG A 1 87 ? 52.236 23.633 -24.720 1.00 28.22 87 ARG A C 1
ATOM 664 O O . ARG A 1 87 ? 52.947 24.630 -24.799 1.00 28.22 87 ARG A O 1
ATOM 671 N N . ALA A 1 88 ? 52.724 22.408 -24.563 1.00 30.44 88 ALA A N 1
ATOM 672 C CA . ALA A 1 88 ? 54.123 22.079 -24.804 1.00 30.44 88 ALA A CA 1
ATOM 673 C C . ALA A 1 88 ? 54.218 21.135 -26.010 1.00 30.44 88 ALA A C 1
ATOM 675 O O . ALA A 1 88 ? 53.556 20.101 -26.079 1.00 30.44 88 ALA A O 1
ATOM 676 N N . VAL A 1 89 ? 55.010 21.573 -26.984 1.00 30.11 89 VAL A N 1
ATOM 677 C CA . VAL A 1 89 ? 55.328 20.920 -28.255 1.00 30.11 89 VAL A CA 1
ATOM 678 C C . VAL A 1 89 ? 56.283 19.748 -28.013 1.00 30.11 89 VAL A C 1
ATOM 680 O O . VAL A 1 89 ? 57.249 19.888 -27.268 1.00 30.11 89 VAL A O 1
ATOM 683 N N . GLY A 1 90 ? 56.050 18.624 -28.690 1.00 26.73 90 GLY A N 1
ATOM 684 C CA . GLY A 1 90 ? 56.998 17.514 -28.787 1.00 26.73 90 GLY A CA 1
ATOM 685 C C . GLY A 1 90 ? 56.551 16.512 -29.850 1.00 26.73 90 GLY A C 1
ATOM 686 O O . GLY A 1 90 ? 55.588 15.780 -29.647 1.00 26.73 90 GLY A O 1
ATOM 687 N N . GLU A 1 91 ? 57.215 16.532 -31.005 1.00 29.52 91 GLU A N 1
ATOM 688 C CA . GLU A 1 91 ? 56.951 15.668 -32.158 1.00 29.52 91 GLU A CA 1
ATOM 689 C C . GLU A 1 91 ? 57.565 14.258 -32.014 1.00 29.52 91 GLU A C 1
ATOM 691 O O . GLU A 1 91 ? 58.750 14.123 -31.722 1.00 29.52 91 GLU A O 1
ATOM 696 N N . GLY A 1 92 ? 56.762 13.239 -32.366 1.00 26.42 92 GLY A N 1
ATOM 697 C CA . GLY A 1 92 ? 57.164 12.020 -33.098 1.00 26.42 92 GLY A CA 1
ATOM 698 C C . GLY A 1 92 ? 57.517 10.743 -32.301 1.00 26.42 92 GLY A C 1
ATOM 699 O O . GLY A 1 92 ? 57.914 10.835 -31.143 1.00 26.42 92 GLY A O 1
ATOM 700 N N . PRO A 1 93 ? 57.496 9.540 -32.930 1.00 39.22 93 PRO A N 1
ATOM 701 C CA . PRO A 1 93 ? 56.714 9.083 -34.086 1.00 39.22 93 PRO A CA 1
ATOM 702 C C . PRO A 1 93 ? 55.891 7.797 -33.799 1.00 39.22 93 PRO A C 1
ATOM 704 O O . PRO A 1 93 ? 55.976 7.180 -32.741 1.00 39.22 93 PRO A O 1
ATOM 707 N N . ALA A 1 94 ? 55.058 7.429 -34.774 1.00 35.50 94 ALA A N 1
ATOM 708 C CA . ALA A 1 94 ? 54.114 6.316 -34.763 1.00 35.50 94 ALA A CA 1
ATOM 709 C C . ALA A 1 94 ? 54.757 4.922 -34.633 1.00 35.50 94 ALA A C 1
ATOM 711 O O . ALA A 1 94 ? 55.741 4.639 -35.311 1.00 35.50 94 ALA A O 1
ATOM 712 N N . ASP A 1 95 ? 54.102 4.025 -33.888 1.00 29.33 95 ASP A N 1
ATOM 713 C CA . ASP A 1 95 ? 54.128 2.590 -34.184 1.00 29.33 95 ASP A CA 1
ATOM 714 C C . ASP A 1 95 ? 52.792 1.924 -33.810 1.00 29.33 95 ASP A C 1
ATOM 716 O O . ASP A 1 95 ? 52.102 2.323 -32.868 1.00 29.33 95 ASP A O 1
ATOM 720 N N . GLY A 1 96 ? 52.384 0.970 -34.642 1.00 31.41 96 GLY A N 1
ATOM 721 C CA . GLY A 1 96 ? 51.052 0.390 -34.686 1.00 31.41 96 GLY A CA 1
ATOM 722 C C . GLY A 1 96 ? 50.787 -0.640 -33.591 1.00 31.41 96 GLY A C 1
ATOM 723 O O . GLY A 1 96 ? 51.607 -1.495 -33.279 1.00 31.41 96 GLY A O 1
ATOM 724 N N . GLY A 1 97 ? 49.564 -0.618 -33.068 1.00 25.95 97 GLY A N 1
ATOM 725 C CA . GLY A 1 97 ? 49.042 -1.663 -32.198 1.00 25.95 97 GLY A CA 1
ATOM 726 C C . GLY A 1 97 ? 47.525 -1.590 -32.159 1.00 25.95 97 GLY A C 1
ATOM 727 O O . GLY A 1 97 ? 46.954 -0.719 -31.508 1.00 25.95 97 GLY A O 1
ATOM 728 N N . ALA A 1 98 ? 46.865 -2.484 -32.895 1.00 38.53 98 ALA A N 1
ATOM 729 C CA . ALA A 1 98 ? 45.417 -2.641 -32.908 1.00 38.53 98 ALA A CA 1
ATOM 730 C C . ALA A 1 98 ? 44.915 -3.123 -31.535 1.00 38.53 98 ALA A C 1
ATOM 732 O O . ALA A 1 98 ? 44.709 -4.314 -31.305 1.00 38.53 98 ALA A O 1
ATOM 733 N N . SER A 1 99 ? 44.696 -2.184 -30.621 1.00 30.44 99 SER A N 1
ATOM 734 C CA . SER A 1 99 ? 44.062 -2.440 -29.333 1.00 30.44 99 SER A CA 1
ATOM 735 C C . SER A 1 99 ? 42.546 -2.371 -29.494 1.00 30.44 99 SER A C 1
ATOM 737 O O . SER A 1 99 ? 41.944 -1.300 -29.544 1.00 30.44 99 SER A O 1
ATOM 739 N N . ARG A 1 100 ? 41.906 -3.541 -29.567 1.00 43.66 100 ARG A N 1
ATOM 740 C CA . ARG A 1 100 ? 40.489 -3.693 -29.216 1.00 43.66 100 ARG A CA 1
ATOM 741 C C . ARG A 1 100 ? 40.292 -3.233 -27.763 1.00 43.66 100 ARG A C 1
ATOM 743 O O . ARG A 1 100 ? 40.682 -3.936 -26.840 1.00 43.66 100 ARG A O 1
ATOM 750 N N . GLY A 1 101 ? 39.663 -2.077 -27.579 1.00 31.59 101 GLY A N 1
ATOM 751 C CA . GLY A 1 101 ? 39.245 -1.505 -26.291 1.00 31.59 101 GLY A CA 1
ATOM 752 C C . GLY A 1 101 ? 39.174 0.015 -26.448 1.00 31.59 101 GLY A C 1
ATOM 753 O O . GLY A 1 101 ? 40.103 0.607 -26.967 1.00 31.59 101 GLY A O 1
ATOM 754 N N . LEU A 1 102 ? 38.110 0.739 -26.120 1.00 30.59 102 LEU A N 1
ATOM 755 C CA . LEU A 1 102 ? 37.088 0.557 -25.102 1.00 30.59 102 LEU A CA 1
ATOM 756 C C . LEU A 1 102 ? 35.693 0.741 -25.728 1.00 30.59 102 LEU A C 1
ATOM 758 O O . LEU A 1 102 ? 35.449 1.733 -26.414 1.00 30.59 102 LEU A O 1
ATOM 762 N N . GLN A 1 103 ? 34.738 -0.144 -25.425 1.00 36.31 103 GLN A N 1
ATOM 763 C CA . GLN A 1 103 ? 33.333 0.262 -25.473 1.00 36.31 103 GLN A CA 1
ATOM 764 C C . GLN A 1 103 ? 33.134 1.301 -24.369 1.00 36.31 103 GLN A C 1
ATOM 766 O O . GLN A 1 103 ? 33.067 0.961 -23.189 1.00 36.31 103 GLN A O 1
ATOM 771 N N . VAL A 1 104 ? 33.081 2.578 -24.742 1.00 40.06 104 VAL A N 1
ATOM 772 C CA . VAL A 1 104 ? 32.589 3.619 -23.843 1.00 40.06 104 VAL A CA 1
ATOM 773 C C . VAL A 1 104 ? 31.117 3.302 -23.603 1.00 40.06 104 VAL A C 1
ATOM 775 O O . VAL A 1 104 ? 30.292 3.446 -24.503 1.00 40.06 104 VAL A O 1
ATOM 778 N N . SER A 1 105 ? 30.811 2.781 -22.414 1.00 61.00 105 SER A N 1
ATOM 779 C CA . SER A 1 105 ? 29.437 2.556 -21.967 1.00 61.00 105 SER A CA 1
ATOM 780 C C . SER A 1 105 ? 28.647 3.856 -22.135 1.00 61.00 105 SER A C 1
ATOM 782 O O . SER A 1 105 ? 29.077 4.911 -21.662 1.00 61.00 105 SER A O 1
ATOM 784 N N . GLU A 1 106 ? 27.532 3.798 -22.867 1.00 69.75 106 GLU A N 1
ATOM 785 C CA . GLU A 1 106 ? 26.664 4.952 -23.104 1.00 69.75 106 GLU A CA 1
ATOM 786 C C . GLU A 1 106 ? 26.249 5.558 -21.746 1.00 69.75 106 GLU A C 1
ATOM 788 O O . GLU A 1 106 ? 25.840 4.811 -20.850 1.00 69.75 106 GLU A O 1
ATOM 793 N N . PRO A 1 107 ? 26.335 6.890 -21.544 1.00 80.31 107 PRO A N 1
ATOM 794 C CA . PRO A 1 107 ? 25.929 7.502 -20.285 1.00 80.31 107 PRO A CA 1
ATOM 795 C C . PRO A 1 107 ? 24.506 7.079 -19.903 1.00 80.31 107 PRO A C 1
ATOM 797 O O . PRO A 1 107 ? 23.591 7.160 -20.723 1.00 80.31 107 PRO A O 1
ATOM 800 N N . LEU A 1 108 ? 24.294 6.676 -18.644 1.00 76.06 108 LEU A N 1
ATOM 801 C CA . LEU A 1 108 ? 23.015 6.126 -18.163 1.00 76.06 108 LEU A CA 1
ATOM 802 C C . LEU A 1 108 ? 21.805 7.010 -18.518 1.00 76.06 108 LEU A C 1
ATOM 804 O O . LEU A 1 108 ? 20.725 6.509 -18.830 1.00 76.06 108 LEU A O 1
ATOM 808 N N . GLY A 1 109 ? 21.990 8.333 -18.488 1.00 74.75 109 GLY A N 1
ATOM 809 C CA . GLY A 1 109 ? 20.975 9.292 -18.917 1.00 74.75 109 GLY A CA 1
ATOM 810 C C . GLY A 1 109 ? 20.581 9.116 -20.385 1.00 74.75 109 GLY A C 1
ATOM 811 O O . GLY A 1 109 ? 19.395 9.012 -20.684 1.00 74.75 109 GLY A O 1
ATOM 812 N N . ALA A 1 110 ? 21.556 9.021 -21.291 1.00 78.69 110 ALA A N 1
ATOM 813 C CA . ALA A 1 110 ? 21.320 8.836 -22.722 1.00 78.69 110 ALA A CA 1
ATOM 814 C C . ALA A 1 110 ? 20.613 7.500 -23.014 1.00 78.69 110 ALA A C 1
ATOM 816 O O . ALA A 1 110 ? 19.611 7.481 -23.732 1.00 78.69 110 ALA A O 1
ATOM 817 N N . ALA A 1 111 ? 21.027 6.416 -22.349 1.00 78.94 111 ALA A N 1
ATOM 818 C CA . ALA A 1 111 ? 20.368 5.114 -22.457 1.00 78.94 111 ALA A CA 1
ATOM 819 C C . ALA A 1 111 ? 18.896 5.154 -21.987 1.00 78.94 111 ALA A C 1
ATOM 821 O O . ALA A 1 111 ? 18.012 4.588 -22.634 1.00 78.94 111 ALA A O 1
ATOM 822 N N . ARG A 1 112 ? 18.591 5.885 -20.904 1.00 79.12 112 ARG A N 1
ATOM 823 C CA . ARG A 1 112 ? 17.207 6.097 -20.433 1.00 79.12 112 ARG A CA 1
ATOM 824 C C . ARG A 1 112 ? 16.375 6.948 -21.396 1.00 79.12 112 ARG A C 1
ATOM 826 O O . ARG A 1 112 ? 15.207 6.637 -21.625 1.00 79.12 112 ARG A O 1
ATOM 833 N N . TRP A 1 113 ? 16.960 7.980 -22.004 1.00 78.44 113 TRP A N 1
ATOM 834 C CA . TRP A 1 113 ? 16.293 8.767 -23.049 1.00 78.44 113 TRP A CA 1
ATOM 835 C C . TRP A 1 113 ? 16.007 7.934 -24.303 1.00 78.44 113 TRP A C 1
ATOM 837 O O . TRP A 1 113 ? 14.942 8.068 -24.911 1.00 78.44 113 TRP A O 1
ATOM 847 N N . LYS A 1 114 ? 16.918 7.027 -24.667 1.00 81.06 114 LYS A N 1
ATOM 848 C CA . LYS A 1 114 ? 16.737 6.069 -25.762 1.00 81.06 114 LYS A CA 1
ATOM 849 C C . LYS A 1 114 ? 15.603 5.083 -25.472 1.00 81.06 114 LYS A C 1
ATOM 851 O O . LYS A 1 114 ? 14.749 4.892 -26.338 1.00 81.06 114 LYS A O 1
ATOM 856 N N . LEU A 1 115 ? 15.541 4.547 -24.250 1.00 77.25 115 LEU A N 1
ATOM 857 C CA . LEU A 1 115 ? 14.441 3.704 -23.767 1.00 77.25 115 LEU A CA 1
ATOM 858 C C . LEU A 1 115 ? 13.092 4.434 -23.881 1.00 77.25 115 LEU A C 1
ATOM 860 O O . LEU A 1 115 ? 12.159 3.919 -24.495 1.00 77.25 115 LEU A O 1
ATOM 864 N N . LEU A 1 116 ? 12.998 5.664 -23.362 1.00 75.81 116 LEU A N 1
ATOM 865 C CA . LEU A 1 116 ? 11.779 6.474 -23.449 1.00 75.81 116 LEU A CA 1
ATOM 866 C C . LEU A 1 116 ? 11.364 6.715 -24.908 1.00 75.81 116 LEU A C 1
ATOM 868 O O . LEU A 1 116 ? 10.203 6.525 -25.270 1.00 75.81 116 LEU A O 1
ATOM 872 N N . ARG A 1 117 ? 12.318 7.082 -25.771 1.00 76.31 117 ARG A N 1
ATOM 873 C CA . ARG A 1 117 ? 12.075 7.300 -27.204 1.00 76.31 117 ARG A CA 1
ATOM 874 C C . ARG A 1 117 ? 11.520 6.049 -27.889 1.00 76.31 117 ARG A C 1
ATOM 876 O O . ARG A 1 117 ? 10.620 6.184 -28.716 1.00 76.31 117 ARG A O 1
ATOM 883 N N . GLN A 1 118 ? 12.034 4.860 -27.573 1.00 75.81 118 GLN A N 1
ATOM 884 C CA . GLN A 1 118 ? 11.528 3.597 -28.124 1.00 75.81 118 GLN A CA 1
ATOM 885 C C . GLN A 1 118 ? 10.103 3.303 -27.654 1.00 75.81 118 GLN A C 1
ATOM 887 O O . GLN A 1 118 ? 9.241 3.027 -28.484 1.00 75.81 118 GLN A O 1
ATOM 892 N N . VAL A 1 119 ? 9.822 3.450 -26.358 1.00 73.12 119 VAL A N 1
ATOM 893 C CA . VAL A 1 119 ? 8.475 3.238 -25.804 1.00 73.12 119 VAL A CA 1
ATOM 894 C C . VAL A 1 119 ? 7.449 4.158 -26.472 1.00 73.12 119 VAL A C 1
ATOM 896 O O . VAL A 1 119 ? 6.374 3.702 -26.858 1.00 73.12 119 VAL A O 1
ATOM 899 N N . LEU A 1 120 ? 7.798 5.433 -26.671 1.00 70.00 120 LEU A N 1
ATOM 900 C CA . LEU A 1 120 ? 6.908 6.414 -27.295 1.00 70.00 120 LEU A CA 1
ATOM 901 C C . LEU A 1 120 ? 6.725 6.198 -28.808 1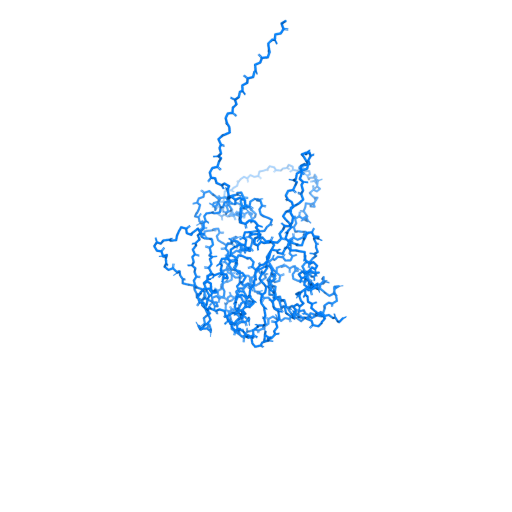.00 70.00 120 LEU A C 1
ATOM 903 O O . LEU A 1 120 ? 5.646 6.469 -29.328 1.00 70.00 120 LEU A O 1
ATOM 907 N N . LYS A 1 121 ? 7.756 5.732 -29.529 1.00 70.19 121 LYS A N 1
ATOM 908 C CA . LYS A 1 121 ? 7.722 5.605 -31.001 1.00 70.19 121 LYS A CA 1
ATOM 909 C C . LYS A 1 121 ? 7.358 4.217 -31.518 1.00 70.19 121 LYS A C 1
ATOM 911 O O . LYS A 1 121 ? 6.684 4.113 -32.535 1.00 70.19 121 LYS A O 1
ATOM 916 N N . GLN A 1 122 ? 7.871 3.168 -30.885 1.00 59.53 122 GLN A N 1
ATOM 917 C CA . GLN A 1 122 ? 7.919 1.814 -31.445 1.00 59.53 122 GLN A CA 1
ATOM 918 C C . GLN A 1 122 ? 6.995 0.831 -30.717 1.00 59.53 122 GLN A C 1
ATOM 920 O O . GLN A 1 122 ? 6.790 -0.267 -31.221 1.00 59.53 122 GLN A O 1
ATOM 925 N N . LYS A 1 123 ? 6.417 1.209 -29.561 1.00 61.44 123 LYS A N 1
ATOM 926 C CA . LYS A 1 123 ? 5.541 0.368 -28.709 1.00 61.44 123 LYS A CA 1
ATOM 927 C C . LYS A 1 123 ? 6.133 -1.000 -28.306 1.00 61.44 123 LYS A C 1
ATOM 929 O O . LYS A 1 123 ? 5.437 -1.790 -27.679 1.00 61.44 123 LYS A O 1
ATOM 934 N N . HIS A 1 124 ? 7.398 -1.264 -28.625 1.00 55.09 124 HIS A N 1
ATOM 935 C CA . HIS A 1 124 ? 8.142 -2.467 -28.278 1.00 55.09 124 HIS A CA 1
ATOM 936 C C . HIS A 1 124 ? 9.459 -2.055 -27.620 1.00 55.09 124 HIS A C 1
ATOM 938 O O . HIS A 1 124 ? 10.091 -1.082 -28.033 1.00 55.09 124 HIS A O 1
ATOM 944 N N . LEU A 1 125 ? 9.840 -2.783 -26.577 1.00 57.94 125 LEU A N 1
ATOM 945 C CA . LEU A 1 125 ? 11.057 -2.553 -25.811 1.00 57.94 125 LEU A CA 1
ATOM 946 C C . LEU A 1 125 ? 12.179 -3.429 -26.362 1.00 57.94 125 LEU A C 1
ATOM 948 O O . LEU A 1 125 ? 11.972 -4.617 -26.590 1.00 57.94 125 LEU A O 1
ATOM 952 N N . ASP A 1 126 ? 13.358 -2.853 -26.568 1.00 61.00 126 ASP A N 1
ATOM 953 C CA . ASP A 1 126 ? 14.572 -3.642 -26.760 1.00 61.00 126 ASP A CA 1
ATOM 954 C C . ASP A 1 126 ? 14.972 -4.264 -25.411 1.00 61.00 126 ASP A C 1
ATOM 956 O O . ASP A 1 126 ? 15.143 -3.544 -24.418 1.00 61.00 126 ASP A O 1
ATOM 960 N N . ASP A 1 127 ? 15.114 -5.592 -25.358 1.00 60.72 127 ASP A N 1
ATOM 961 C CA . ASP A 1 127 ? 15.523 -6.312 -24.145 1.00 60.72 127 ASP A CA 1
ATOM 962 C C . ASP A 1 127 ? 16.875 -5.807 -23.623 1.00 60.72 127 ASP A C 1
ATOM 964 O O . ASP A 1 127 ? 17.096 -5.748 -22.410 1.00 60.72 127 ASP A O 1
ATOM 968 N N . CYS A 1 128 ? 17.723 -5.298 -24.523 1.00 59.91 128 CYS A N 1
ATOM 969 C CA . CYS A 1 128 ? 19.016 -4.719 -24.188 1.00 59.91 128 CYS A CA 1
ATOM 970 C C . CYS A 1 128 ? 18.909 -3.433 -23.357 1.00 59.91 128 CYS A C 1
ATOM 972 O O . CYS A 1 128 ? 19.899 -3.056 -22.750 1.00 59.91 128 CYS A O 1
ATOM 974 N N . LEU A 1 129 ? 17.756 -2.753 -23.282 1.00 64.44 129 LEU A N 1
ATOM 975 C CA . LEU A 1 129 ? 17.564 -1.535 -22.473 1.00 64.44 129 LEU A CA 1
ATOM 976 C C . LEU A 1 129 ? 16.764 -1.781 -21.183 1.00 64.44 129 LEU A C 1
ATOM 978 O O . LEU A 1 129 ? 16.557 -0.852 -20.398 1.00 64.44 129 LEU A O 1
ATOM 982 N N . ARG A 1 130 ? 16.344 -3.023 -20.901 1.00 65.44 130 ARG A N 1
ATOM 983 C CA . ARG A 1 130 ? 15.649 -3.339 -19.639 1.00 65.44 130 ARG A CA 1
ATOM 984 C C . ARG A 1 130 ? 16.525 -3.080 -18.417 1.00 65.44 130 ARG A C 1
ATOM 986 O O . ARG A 1 130 ? 16.018 -2.608 -17.404 1.00 65.44 130 ARG A O 1
ATOM 993 N N . HIS A 1 131 ? 17.836 -3.295 -18.530 1.00 67.31 131 HIS A N 1
ATOM 994 C CA . HIS A 1 131 ? 18.781 -3.113 -17.426 1.00 67.31 131 HIS A CA 1
ATOM 995 C C . HIS A 1 131 ? 18.892 -1.654 -16.934 1.00 67.31 131 HIS A C 1
ATOM 997 O O . HIS A 1 131 ? 19.226 -1.438 -15.771 1.00 67.31 131 HIS A O 1
ATOM 1003 N N . VAL A 1 132 ? 18.573 -0.651 -17.772 1.00 70.25 132 VAL A N 1
ATOM 1004 C CA . VAL A 1 132 ? 18.569 0.773 -17.365 1.00 70.25 132 VAL A CA 1
ATOM 1005 C C . VAL A 1 132 ? 17.236 1.240 -16.769 1.00 70.25 132 VAL A C 1
ATOM 1007 O O . VAL A 1 132 ? 17.154 2.352 -16.223 1.00 70.25 132 VAL A O 1
ATOM 1010 N N . SER A 1 133 ? 16.194 0.404 -16.860 1.00 70.88 133 SER A N 1
ATOM 1011 C CA . SER A 1 133 ? 14.876 0.658 -16.280 1.00 70.88 133 SER A CA 1
ATOM 1012 C C . SER A 1 133 ? 14.905 0.481 -14.765 1.00 70.88 133 SER A C 1
ATOM 1014 O O . SER A 1 133 ? 15.432 -0.495 -14.243 1.00 70.88 133 SER A O 1
ATOM 1016 N N . ILE A 1 134 ? 14.248 1.392 -14.046 1.00 68.00 134 ILE A N 1
ATOM 1017 C CA . ILE A 1 134 ? 13.988 1.223 -12.606 1.00 68.00 134 ILE A CA 1
ATOM 1018 C C . ILE A 1 134 ? 12.988 0.075 -12.371 1.00 68.00 134 ILE A C 1
ATOM 1020 O O . ILE A 1 134 ? 12.978 -0.523 -11.304 1.00 68.00 134 ILE A O 1
ATOM 1024 N N . ARG A 1 135 ? 12.176 -0.272 -13.378 1.00 73.00 135 ARG A N 1
ATOM 1025 C CA . ARG A 1 135 ? 11.194 -1.366 -13.337 1.00 73.00 135 ARG A CA 1
ATOM 1026 C C . ARG A 1 135 ? 11.766 -2.695 -13.852 1.00 73.00 135 ARG A C 1
ATOM 1028 O O . ARG A 1 135 ? 11.041 -3.509 -14.402 1.00 73.00 135 ARG A O 1
ATOM 1035 N N . ARG A 1 136 ? 13.079 -2.900 -13.750 1.00 79.12 136 ARG A N 1
ATOM 1036 C CA . ARG A 1 136 ? 13.715 -4.173 -14.123 1.00 79.12 136 ARG A CA 1
ATOM 1037 C C . ARG A 1 136 ? 13.237 -5.330 -13.236 1.00 79.12 136 ARG A C 1
ATOM 1039 O O . ARG A 1 136 ? 12.990 -6.413 -13.746 1.00 79.12 136 ARG A O 1
ATOM 1046 N N . PHE A 1 137 ? 13.038 -5.078 -11.941 1.00 84.00 137 PHE A N 1
ATOM 1047 C CA . PHE A 1 137 ? 12.374 -6.001 -11.023 1.00 84.00 137 PHE A CA 1
ATOM 1048 C C . PHE A 1 137 ? 10.893 -5.640 -10.904 1.00 84.00 137 PHE A C 1
ATOM 1050 O O . PHE A 1 137 ? 10.552 -4.500 -10.576 1.00 84.00 137 PHE A O 1
ATOM 1057 N N . GLU A 1 138 ? 10.018 -6.608 -11.166 1.00 82.56 138 GLU A N 1
ATOM 1058 C CA . GLU A 1 138 ? 8.579 -6.356 -11.258 1.00 82.56 138 GLU A CA 1
ATOM 1059 C C . GLU A 1 138 ? 7.816 -6.712 -9.981 1.00 82.56 138 GLU A C 1
ATOM 1061 O O . GLU A 1 138 ? 6.905 -5.974 -9.606 1.00 82.56 138 GLU A O 1
ATOM 1066 N N . SER A 1 139 ? 8.159 -7.823 -9.319 1.00 89.50 139 SER A N 1
ATOM 1067 C CA . SER A 1 139 ? 7.314 -8.400 -8.270 1.00 89.50 139 SER A CA 1
ATOM 1068 C C . SER A 1 139 ? 8.041 -9.448 -7.419 1.00 89.50 139 SER A C 1
ATOM 1070 O O . SER A 1 139 ? 8.964 -10.117 -7.885 1.00 89.50 139 SER A O 1
ATOM 1072 N N . PHE A 1 140 ? 7.579 -9.618 -6.177 1.00 92.69 140 PHE A N 1
ATOM 1073 C CA . PHE A 1 140 ? 7.948 -10.725 -5.284 1.00 92.69 140 PHE A CA 1
ATOM 1074 C C . PHE A 1 140 ? 7.106 -11.996 -5.517 1.00 92.69 140 PHE A C 1
ATOM 1076 O O . PHE A 1 140 ? 7.280 -12.981 -4.802 1.00 92.69 140 PHE A O 1
ATOM 1083 N N . ASN A 1 141 ? 6.214 -11.995 -6.515 1.00 93.94 141 ASN A N 1
ATOM 1084 C CA . ASN A 1 141 ? 5.311 -13.092 -6.867 1.00 93.94 141 ASN A CA 1
ATOM 1085 C C . ASN A 1 141 ? 4.418 -13.546 -5.697 1.00 93.94 141 ASN A C 1
ATOM 1087 O O . ASN A 1 141 ? 4.143 -14.732 -5.524 1.00 93.94 141 ASN A O 1
ATOM 1091 N N . LEU A 1 142 ? 3.945 -12.595 -4.888 1.00 96.50 142 LEU A N 1
ATOM 1092 C CA . LEU A 1 142 ? 3.043 -12.836 -3.754 1.00 96.50 142 LEU A CA 1
ATOM 1093 C C . LEU A 1 142 ? 1.590 -13.018 -4.208 1.00 96.50 142 LEU A C 1
ATOM 1095 O O . LEU A 1 142 ? 0.755 -13.541 -3.461 1.00 96.50 142 LEU A O 1
ATOM 1099 N N . PHE A 1 143 ? 1.292 -12.593 -5.437 1.00 96.25 143 PHE A N 1
ATOM 1100 C CA . PHE A 1 143 ? -0.004 -12.732 -6.082 1.00 96.25 143 PHE A CA 1
ATOM 1101 C C . PHE A 1 143 ? 0.145 -13.376 -7.457 1.00 96.25 143 PHE A C 1
ATOM 1103 O O . PHE A 1 143 ? 0.968 -12.969 -8.273 1.00 96.25 143 PHE A O 1
ATOM 1110 N N . SER A 1 144 ? -0.714 -14.352 -7.729 1.00 94.69 144 SER A N 1
ATOM 1111 C CA . SER A 1 144 ? -0.924 -14.866 -9.078 1.00 94.69 144 SER A CA 1
ATOM 1112 C C . SER A 1 144 ? -1.903 -13.964 -9.828 1.00 94.69 144 SER A C 1
ATOM 1114 O O . SER A 1 144 ? -2.881 -13.469 -9.254 1.00 94.69 144 SER A O 1
ATOM 1116 N N . VAL A 1 145 ? -1.641 -13.754 -11.118 1.00 91.25 145 VAL A N 1
ATOM 1117 C CA . VAL A 1 145 ? -2.446 -12.893 -11.989 1.00 91.25 145 VAL A CA 1
ATOM 1118 C C . VAL A 1 145 ? -3.094 -13.748 -13.070 1.00 91.25 145 VAL A C 1
ATOM 1120 O O . VAL A 1 145 ? -2.420 -14.495 -13.773 1.00 91.25 145 VAL A O 1
ATOM 1123 N N . THR A 1 146 ? -4.415 -13.661 -13.209 1.00 90.00 146 THR A N 1
ATOM 1124 C CA . THR A 1 146 ? -5.163 -14.339 -14.279 1.00 90.00 146 THR A CA 1
ATOM 1125 C C . THR A 1 146 ? -6.007 -13.332 -15.041 1.00 90.00 146 THR A C 1
ATOM 1127 O O . THR A 1 146 ? -6.812 -12.627 -14.436 1.00 90.00 146 THR A O 1
ATOM 1130 N N . GLU A 1 147 ? -5.883 -13.279 -16.363 1.00 83.81 147 GLU A N 1
ATOM 1131 C CA . GLU A 1 147 ? -6.734 -12.413 -17.180 1.00 83.81 147 GLU A CA 1
ATOM 1132 C C . GLU A 1 147 ? -8.203 -12.850 -17.115 1.00 83.81 147 GLU A C 1
ATOM 1134 O O . GLU A 1 147 ? -8.538 -14.037 -17.189 1.00 83.81 147 GLU A O 1
ATOM 1139 N N . ALA A 1 148 ? -9.107 -11.883 -16.963 1.00 75.19 148 ALA A N 1
ATOM 1140 C CA . ALA A 1 148 ? -10.533 -12.149 -17.032 1.00 75.19 148 ALA A CA 1
ATOM 1141 C C . ALA A 1 148 ? -10.961 -12.272 -18.501 1.00 75.19 148 ALA A C 1
ATOM 1143 O O . ALA A 1 148 ? -10.662 -11.409 -19.326 1.00 75.19 148 ALA A O 1
ATOM 1144 N N . LYS A 1 149 ? -11.721 -13.325 -18.829 1.00 65.56 149 LYS A N 1
ATOM 1145 C CA . LYS A 1 149 ? -12.332 -13.465 -20.159 1.00 65.56 149 LYS A CA 1
ATOM 1146 C C . LYS A 1 149 ? -13.246 -12.260 -20.419 1.00 65.56 149 LYS A C 1
ATOM 1148 O O . LYS A 1 149 ? -14.155 -12.006 -19.625 1.00 65.56 149 LYS A O 1
ATOM 1153 N N . LYS A 1 150 ? -13.013 -11.534 -21.521 1.00 59.84 150 LYS A N 1
ATOM 1154 C CA . LYS A 1 150 ? -13.881 -10.429 -21.958 1.00 59.84 150 LYS A CA 1
ATOM 1155 C C . LYS A 1 150 ? -15.312 -10.942 -22.112 1.00 59.84 150 LYS A C 1
ATOM 1157 O O . LYS A 1 150 ? -15.542 -11.938 -22.798 1.00 59.84 150 LYS A O 1
ATOM 1162 N N . ARG A 1 151 ? -16.276 -10.280 -21.470 1.00 57.41 151 ARG A N 1
ATOM 1163 C CA . ARG A 1 151 ? -17.696 -10.529 -21.739 1.00 57.41 151 ARG A CA 1
ATOM 1164 C C . ARG A 1 151 ? -18.048 -9.877 -23.077 1.00 57.41 151 ARG A C 1
ATOM 1166 O O . ARG A 1 151 ? -17.553 -8.801 -23.387 1.00 57.41 151 ARG A O 1
ATOM 1173 N N . VAL A 1 152 ? -18.902 -10.537 -23.859 1.00 48.03 152 VAL A N 1
ATOM 1174 C CA . VAL A 1 152 ? -19.191 -10.220 -25.275 1.00 48.03 152 VAL A CA 1
ATOM 1175 C C . VAL A 1 152 ? -19.795 -8.812 -25.492 1.00 48.03 152 VAL A C 1
ATOM 1177 O O . VAL A 1 152 ? -19.786 -8.329 -26.614 1.00 48.03 152 VAL A O 1
ATOM 1180 N N . ASN A 1 153 ? -20.228 -8.112 -24.432 1.00 47.00 153 ASN A N 1
ATOM 1181 C CA . ASN A 1 153 ? -20.930 -6.819 -24.506 1.00 47.00 153 ASN A CA 1
ATOM 1182 C C . ASN A 1 153 ? -20.245 -5.649 -23.763 1.00 47.00 153 ASN A C 1
ATOM 1184 O O . ASN A 1 153 ? -20.904 -4.656 -23.467 1.00 47.00 153 ASN A O 1
ATOM 1188 N N . GLU A 1 154 ? -18.960 -5.738 -23.417 1.00 51.06 154 GLU A N 1
ATOM 1189 C CA . GLU A 1 154 ? -18.266 -4.659 -22.694 1.00 51.06 154 GLU A CA 1
ATOM 1190 C C . GLU A 1 154 ? -17.304 -3.901 -23.632 1.00 51.06 154 GLU A C 1
ATOM 1192 O O . GLU A 1 154 ? -16.198 -4.365 -23.908 1.00 51.06 154 GLU A O 1
ATOM 1197 N N . GLU A 1 155 ? -17.699 -2.699 -24.082 1.00 46.19 155 GLU A N 1
ATOM 1198 C CA . GLU A 1 155 ? -16.813 -1.666 -24.669 1.00 46.19 155 GLU A CA 1
ATOM 1199 C C . GLU A 1 155 ? -15.875 -1.057 -23.598 1.00 46.19 155 GLU A C 1
ATOM 1201 O O . GLU A 1 155 ? -15.638 0.149 -23.541 1.00 46.19 155 GLU A O 1
ATOM 1206 N N . GLU A 1 156 ? -15.368 -1.868 -22.668 1.00 53.25 156 GLU A N 1
ATOM 1207 C CA . GLU A 1 156 ? -14.542 -1.369 -21.574 1.00 53.25 156 GLU A CA 1
ATOM 1208 C C . GLU A 1 156 ? -13.090 -1.191 -22.035 1.00 53.25 156 GLU A C 1
ATOM 1210 O O . GLU A 1 156 ? -12.382 -2.136 -22.392 1.00 53.25 156 GLU A O 1
ATOM 1215 N N . VAL A 1 157 ? -12.633 0.062 -22.008 1.00 54.12 157 VAL A N 1
ATOM 1216 C CA . VAL A 1 157 ? -11.226 0.427 -22.187 1.00 54.12 157 VAL A CA 1
ATOM 1217 C C . VAL A 1 157 ? -10.456 -0.023 -20.939 1.00 54.12 157 VAL A C 1
ATOM 1219 O O . VAL A 1 157 ? -10.500 0.633 -19.902 1.00 54.12 157 VAL A O 1
ATOM 1222 N N . GLY A 1 158 ? -9.774 -1.166 -21.023 1.00 62.12 158 GLY A N 1
ATOM 1223 C CA . GLY A 1 158 ? -8.921 -1.704 -19.955 1.00 62.12 158 GLY A CA 1
ATOM 1224 C C . GLY A 1 158 ? -8.953 -3.232 -19.886 1.00 62.12 158 GLY A C 1
ATOM 1225 O O . GLY A 1 158 ? -9.950 -3.857 -20.237 1.00 62.12 158 GLY A O 1
ATOM 1226 N N . ALA A 1 159 ? -7.855 -3.850 -19.446 1.00 77.19 159 ALA A N 1
ATOM 1227 C CA . ALA A 1 159 ? -7.801 -5.293 -19.229 1.00 77.19 159 ALA A CA 1
ATOM 1228 C C . ALA A 1 159 ? -8.154 -5.591 -17.767 1.00 77.19 159 ALA A C 1
ATOM 1230 O O . ALA A 1 159 ? -7.493 -5.104 -16.847 1.00 77.19 159 ALA A O 1
ATOM 1231 N N . TRP A 1 160 ? -9.205 -6.381 -17.547 1.00 87.25 160 TRP A N 1
ATOM 1232 C CA . TRP A 1 160 ? -9.505 -6.896 -16.216 1.00 87.25 160 TRP A CA 1
ATOM 1233 C C . TRP A 1 160 ? -8.635 -8.105 -15.924 1.00 87.25 160 TRP A C 1
ATOM 1235 O O . TRP A 1 160 ? -8.590 -9.065 -16.693 1.00 87.25 160 TRP A O 1
ATOM 1245 N N . VAL A 1 161 ? -7.987 -8.068 -14.774 1.00 90.25 161 VAL A N 1
ATOM 1246 C CA . VAL A 1 161 ? -7.120 -9.127 -14.280 1.00 90.25 161 VAL A CA 1
ATOM 1247 C C . VAL A 1 161 ? -7.533 -9.475 -12.864 1.00 90.25 161 VAL A C 1
ATOM 1249 O O . VAL A 1 161 ? -7.957 -8.624 -12.086 1.00 90.25 161 VAL A O 1
ATOM 1252 N N . ARG A 1 162 ? -7.447 -10.749 -12.523 1.00 93.75 162 ARG A N 1
ATOM 1253 C CA . ARG A 1 162 ? -7.743 -11.253 -11.192 1.00 93.75 162 ARG A CA 1
ATOM 1254 C C . ARG A 1 162 ? -6.435 -11.500 -10.463 1.00 93.75 162 ARG A C 1
ATOM 1256 O O . ARG A 1 162 ? -5.629 -12.300 -10.926 1.00 93.75 162 ARG A O 1
ATOM 1263 N N . TYR A 1 163 ? -6.262 -10.817 -9.341 1.00 94.75 163 TYR A N 1
ATOM 1264 C CA . TYR A 1 163 ? -5.136 -10.986 -8.432 1.00 94.75 163 TYR A CA 1
ATOM 1265 C C . TYR A 1 163 ? -5.559 -11.911 -7.302 1.00 94.75 163 TYR A C 1
ATOM 1267 O O . TYR A 1 163 ? -6.535 -11.624 -6.612 1.00 94.75 163 TYR A O 1
ATOM 1275 N N . THR A 1 164 ? -4.836 -13.011 -7.117 1.00 97.56 164 THR A N 1
ATOM 1276 C CA . THR A 1 164 ? -5.115 -14.006 -6.072 1.00 97.56 164 THR A CA 1
ATOM 1277 C C . THR A 1 164 ? -3.860 -14.229 -5.254 1.00 97.56 164 THR A C 1
ATOM 1279 O O . THR A 1 164 ? -2.803 -14.490 -5.831 1.00 97.56 164 THR A O 1
ATOM 1282 N N . SER A 1 165 ? -3.954 -14.112 -3.928 1.00 97.81 165 SER A N 1
ATOM 1283 C CA . SER A 1 165 ? -2.787 -14.324 -3.069 1.00 97.81 165 SER A CA 1
ATOM 1284 C C . SER A 1 165 ? -2.275 -15.755 -3.213 1.00 97.81 165 SER A C 1
ATOM 1286 O O . SER A 1 165 ? -3.054 -16.704 -3.190 1.00 97.81 165 SER A O 1
ATOM 1288 N N . VAL A 1 166 ? -0.958 -15.913 -3.355 1.00 97.69 166 VAL A N 1
ATOM 1289 C CA . VAL A 1 166 ? -0.319 -17.235 -3.432 1.00 97.69 166 VAL A CA 1
ATOM 1290 C C . VAL A 1 166 ? -0.405 -17.962 -2.087 1.00 97.69 166 VAL A C 1
ATOM 1292 O O . VAL A 1 166 ? -0.626 -19.167 -2.051 1.00 97.69 166 VAL A O 1
ATOM 1295 N N . PHE A 1 167 ? -0.276 -17.225 -0.981 1.00 96.75 167 PHE A N 1
ATOM 1296 C CA . PHE A 1 167 ? -0.268 -17.787 0.373 1.00 96.75 167 PHE A CA 1
ATOM 1297 C C . PHE A 1 167 ? -1.661 -17.902 1.002 1.00 96.75 167 PHE A C 1
ATOM 1299 O O . PHE A 1 167 ? -1.847 -18.709 1.909 1.00 96.75 167 PHE A O 1
ATOM 1306 N N . TYR A 1 168 ? -2.629 -17.117 0.520 1.00 97.25 168 TYR A N 1
ATOM 1307 C CA . TYR A 1 168 ? -4.017 -17.135 0.994 1.00 97.25 168 TYR A CA 1
ATOM 1308 C C . TYR A 1 168 ? -4.997 -17.135 -0.193 1.00 97.25 168 TYR A C 1
ATOM 1310 O O . TYR A 1 168 ? -5.617 -16.103 -0.481 1.00 97.25 168 TYR A O 1
ATOM 1318 N N . PRO A 1 169 ? -5.114 -18.255 -0.936 1.00 96.75 169 PRO A N 1
ATOM 1319 C CA . PRO A 1 169 ? -5.840 -18.308 -2.208 1.00 96.75 169 PRO A CA 1
ATOM 1320 C C . PRO A 1 169 ? -7.336 -17.987 -2.114 1.00 96.75 169 PRO A C 1
ATOM 1322 O O . PRO A 1 169 ? -7.961 -17.671 -3.127 1.00 96.75 169 PRO A O 1
ATOM 1325 N N . GLU A 1 170 ? -7.919 -18.042 -0.915 1.00 96.81 170 GLU A N 1
ATOM 1326 C CA . GLU A 1 170 ? -9.287 -17.601 -0.651 1.00 96.81 170 GLU A CA 1
ATOM 1327 C C . GLU A 1 170 ? -9.488 -16.092 -0.879 1.00 96.81 170 GLU A C 1
ATOM 1329 O O . GLU A 1 170 ? -10.610 -15.651 -1.134 1.00 96.81 170 GLU A O 1
ATOM 1334 N N . TYR A 1 171 ? -8.413 -15.298 -0.828 1.00 97.88 171 TYR A N 1
ATOM 1335 C CA . TYR A 1 171 ? -8.455 -13.864 -1.087 1.00 97.88 171 TYR A CA 1
ATOM 1336 C C . TYR A 1 171 ? -8.050 -13.565 -2.529 1.00 97.88 171 TYR A C 1
ATOM 1338 O O . TYR A 1 171 ? -6.889 -13.681 -2.937 1.00 97.88 171 TYR A O 1
ATOM 1346 N N . SER A 1 172 ? -9.047 -13.139 -3.301 1.00 97.50 172 SER A N 1
ATOM 1347 C CA . SER A 1 172 ? -8.915 -12.789 -4.708 1.00 97.50 172 SER A CA 1
ATOM 1348 C C . SER A 1 172 ? -9.714 -11.525 -5.018 1.00 97.50 172 SER A C 1
ATOM 1350 O O . SER A 1 172 ? -10.825 -11.350 -4.518 1.00 97.50 172 SER A O 1
ATOM 1352 N N . ILE A 1 173 ? -9.162 -10.644 -5.853 1.00 96.75 173 ILE A N 1
ATOM 1353 C CA . ILE A 1 173 ? -9.804 -9.391 -6.264 1.00 96.75 173 ILE A CA 1
ATOM 1354 C C . ILE A 1 173 ? -9.673 -9.189 -7.776 1.00 96.75 173 ILE A C 1
ATOM 1356 O O . ILE A 1 173 ? -8.653 -9.522 -8.382 1.00 96.75 173 ILE A O 1
ATOM 1360 N N . SER A 1 174 ? -10.704 -8.623 -8.405 1.00 95.88 174 SER A N 1
ATOM 1361 C CA . SER A 1 174 ? -10.634 -8.187 -9.805 1.00 95.88 174 SER A CA 1
ATOM 1362 C C . SER A 1 174 ? -10.107 -6.758 -9.886 1.00 95.88 174 SER A C 1
ATOM 1364 O O . SER A 1 174 ? -10.723 -5.850 -9.337 1.00 95.88 174 SER A O 1
ATOM 1366 N N . LEU A 1 175 ? -9.019 -6.533 -10.608 1.00 92.50 175 LEU A N 1
ATOM 1367 C CA . LEU A 1 175 ? -8.445 -5.215 -10.862 1.00 92.50 175 LEU A CA 1
ATOM 1368 C C . LEU A 1 175 ? -8.588 -4.859 -12.336 1.00 92.50 175 LEU A C 1
ATOM 1370 O O . LEU A 1 175 ? -8.581 -5.736 -13.201 1.00 92.50 175 LEU A O 1
ATOM 1374 N N . ARG A 1 176 ? -8.678 -3.562 -12.624 1.00 88.56 176 ARG A N 1
ATOM 1375 C CA . ARG A 1 176 ? -8.584 -3.049 -13.987 1.00 88.56 176 ARG A CA 1
ATOM 1376 C C . ARG A 1 176 ? -7.205 -2.440 -14.185 1.00 88.56 176 ARG A C 1
ATOM 1378 O O . ARG A 1 176 ? -6.866 -1.455 -13.527 1.00 88.56 176 ARG A O 1
ATOM 1385 N N . CYS A 1 177 ? -6.431 -3.031 -15.087 1.00 76.19 177 CYS A N 1
ATOM 1386 C CA . CYS A 1 177 ? -5.118 -2.545 -15.481 1.00 76.19 177 CYS A CA 1
ATOM 1387 C C . CYS A 1 177 ? -5.209 -1.872 -16.854 1.00 76.19 177 CYS A C 1
ATOM 1389 O O . CYS A 1 177 ? -5.841 -2.381 -17.788 1.00 76.19 177 CYS A O 1
ATOM 1391 N N . ASN A 1 178 ? -4.563 -0.715 -16.988 1.00 66.75 178 ASN A N 1
ATOM 1392 C CA . ASN A 1 178 ? -4.440 -0.046 -18.274 1.00 66.75 178 ASN A CA 1
ATOM 1393 C C . ASN A 1 178 ? -3.355 -0.741 -19.104 1.00 66.75 178 ASN A C 1
ATOM 1395 O O . ASN A 1 178 ? -2.180 -0.422 -18.983 1.00 66.75 178 ASN A O 1
ATOM 1399 N N . ASN A 1 179 ? -3.768 -1.648 -19.991 1.00 56.00 179 ASN A N 1
ATOM 1400 C CA . ASN A 1 179 ? -2.912 -2.196 -21.055 1.00 56.00 179 ASN A CA 1
ATOM 1401 C C . ASN A 1 179 ? -2.919 -1.319 -22.329 1.00 56.00 179 ASN A C 1
ATOM 1403 O O . ASN A 1 179 ? -2.506 -1.762 -23.399 1.00 56.00 179 ASN A O 1
ATOM 1407 N N . GLY A 1 180 ? -3.442 -0.090 -22.252 1.00 52.97 180 GLY A N 1
ATOM 1408 C CA . GLY A 1 180 ? -3.511 0.833 -23.388 1.00 52.97 180 GLY A CA 1
ATOM 1409 C C . GLY A 1 180 ? -2.152 1.445 -23.743 1.00 52.97 180 GLY A C 1
ATOM 1410 O O . GLY A 1 180 ? -1.261 1.541 -22.901 1.00 52.97 180 GLY A O 1
ATOM 1411 N N . SER A 1 181 ? -1.993 1.902 -24.990 1.00 51.69 181 SER A N 1
ATOM 1412 C CA . SER A 1 181 ? -0.814 2.680 -25.388 1.00 51.69 181 SER A CA 1
ATOM 1413 C C . SER A 1 181 ? -0.705 3.950 -24.547 1.00 51.69 181 SER A C 1
ATOM 1415 O O . SER A 1 181 ? -1.696 4.668 -24.410 1.00 51.69 181 SER A O 1
ATOM 1417 N N . LEU A 1 182 ? 0.495 4.245 -24.041 1.00 58.41 182 LEU A N 1
ATOM 1418 C CA . LEU A 1 182 ? 0.781 5.484 -23.320 1.00 58.41 182 LEU A CA 1
ATOM 1419 C C . LEU A 1 182 ? 0.363 6.685 -24.176 1.00 58.41 182 LEU A C 1
ATOM 1421 O O . LEU A 1 182 ? 0.888 6.888 -25.272 1.00 58.41 182 LEU A O 1
ATOM 1425 N N . ASN A 1 183 ? -0.598 7.467 -23.689 1.00 59.78 183 ASN A N 1
ATOM 1426 C CA . ASN A 1 183 ? -0.949 8.732 -24.312 1.00 59.78 183 ASN A CA 1
ATOM 1427 C C . ASN A 1 183 ? 0.116 9.767 -23.916 1.00 59.78 183 ASN A C 1
ATOM 1429 O O . ASN A 1 183 ? 0.336 10.004 -22.731 1.00 59.78 183 ASN A O 1
ATOM 1433 N N . VAL A 1 184 ? 0.788 10.358 -24.906 1.00 63.62 184 VAL A N 1
ATOM 1434 C CA . VAL A 1 184 ? 1.858 11.349 -24.698 1.00 63.62 184 VAL A CA 1
ATOM 1435 C C . VAL A 1 184 ? 1.359 12.541 -23.883 1.00 63.62 184 VAL A C 1
ATOM 1437 O O . VAL A 1 184 ? 2.058 12.982 -22.977 1.00 63.62 184 VAL A O 1
ATOM 1440 N N . GLU A 1 185 ? 0.138 13.009 -24.140 1.00 61.59 185 GLU A N 1
ATOM 1441 C CA . GLU A 1 185 ? -0.468 14.111 -23.391 1.00 61.59 185 GLU A CA 1
ATOM 1442 C C . GLU A 1 185 ? -0.624 13.737 -21.915 1.00 61.59 185 GLU A C 1
ATOM 1444 O O . GLU A 1 185 ? -0.266 14.506 -21.032 1.00 61.59 185 GLU A O 1
ATOM 1449 N N . ASP A 1 186 ? -1.061 12.512 -21.625 1.00 60.53 186 ASP A N 1
ATOM 1450 C CA . ASP A 1 186 ? -1.225 12.026 -20.252 1.00 60.53 186 ASP A CA 1
ATOM 1451 C C . ASP A 1 186 ? 0.116 11.877 -19.523 1.00 60.53 186 ASP A C 1
ATOM 1453 O O . ASP A 1 186 ? 0.200 12.147 -18.321 1.00 60.53 186 ASP A O 1
ATOM 1457 N N . VAL A 1 187 ? 1.165 11.476 -20.248 1.00 60.91 187 VAL A N 1
ATOM 1458 C CA . VAL A 1 187 ? 2.538 11.384 -19.731 1.00 60.91 187 VAL A CA 1
ATOM 1459 C C . VAL A 1 187 ? 3.099 12.767 -19.397 1.00 60.91 187 VAL A C 1
ATOM 1461 O O . VAL A 1 187 ? 3.759 12.908 -18.371 1.00 60.91 187 VAL A O 1
ATOM 1464 N N . LEU A 1 188 ? 2.829 13.771 -20.235 1.00 58.53 188 LEU A N 1
ATOM 1465 C CA . LEU A 1 188 ? 3.387 15.120 -20.102 1.00 58.53 188 LEU A CA 1
ATOM 1466 C C . LEU A 1 188 ? 2.576 16.043 -19.177 1.00 58.53 188 LEU A C 1
ATOM 1468 O O . LEU A 1 188 ? 3.145 16.971 -18.608 1.00 58.53 188 LEU A O 1
ATOM 1472 N N . THR A 1 189 ? 1.271 15.806 -19.015 1.00 51.59 189 THR A N 1
ATOM 1473 C CA . THR A 1 189 ? 0.374 16.678 -18.227 1.00 51.59 189 THR A CA 1
ATOM 1474 C C . THR A 1 189 ? 0.066 16.166 -16.823 1.00 51.59 189 THR A C 1
ATOM 1476 O O . THR A 1 189 ? -0.366 16.946 -15.973 1.00 51.59 189 THR A O 1
ATOM 1479 N N . SER A 1 190 ? 0.283 14.877 -16.541 1.00 53.91 190 SER A N 1
ATOM 1480 C CA . SER A 1 190 ? 0.030 14.320 -15.207 1.00 53.91 190 SER A CA 1
ATOM 1481 C C . SER A 1 190 ? 1.283 14.435 -14.341 1.00 53.91 190 SER A C 1
ATOM 1483 O O . SER A 1 190 ? 2.329 13.889 -14.681 1.00 53.91 190 SER A O 1
ATOM 1485 N N . PHE A 1 191 ? 1.157 15.114 -13.197 1.00 44.09 191 PHE A N 1
ATOM 1486 C CA . PHE A 1 191 ? 2.253 15.370 -12.250 1.00 44.09 191 PHE A CA 1
ATOM 1487 C C . PHE A 1 191 ? 2.866 14.082 -11.665 1.00 44.09 191 PHE A C 1
ATOM 1489 O O . PHE A 1 191 ? 4.027 14.078 -11.269 1.00 44.09 191 PHE A O 1
ATOM 1496 N N . ASP A 1 192 ? 2.099 12.985 -11.643 1.00 53.28 192 ASP A N 1
ATOM 1497 C CA . ASP A 1 192 ? 2.579 11.649 -11.301 1.00 53.28 192 ASP A CA 1
ATOM 1498 C C . ASP A 1 192 ? 1.800 10.566 -12.076 1.00 53.28 192 ASP A C 1
ATOM 1500 O O . ASP A 1 192 ? 0.567 10.489 -12.022 1.00 53.28 192 ASP A O 1
ATOM 1504 N N . ASN A 1 193 ? 2.532 9.731 -12.818 1.00 54.25 193 ASN A N 1
ATOM 1505 C CA . ASN A 1 193 ? 2.026 8.533 -13.500 1.00 54.25 193 ASN A CA 1
ATOM 1506 C C . ASN A 1 193 ? 2.571 7.234 -12.875 1.00 54.25 193 ASN A C 1
ATOM 1508 O O . ASN A 1 193 ? 2.315 6.139 -13.389 1.00 54.25 193 ASN A O 1
ATOM 1512 N N . THR A 1 194 ? 3.316 7.333 -11.770 1.00 50.22 194 THR A N 1
ATOM 1513 C CA . THR A 1 194 ? 4.003 6.239 -11.068 1.00 50.22 194 THR A CA 1
ATOM 1514 C C . THR A 1 194 ? 2.988 5.367 -10.326 1.00 50.22 194 THR A C 1
ATOM 1516 O O . THR A 1 194 ? 2.850 5.379 -9.109 1.00 50.22 194 THR A O 1
ATOM 1519 N N . GLY A 1 195 ? 2.226 4.578 -11.079 1.00 51.09 195 GLY A N 1
ATOM 1520 C CA . GLY A 1 195 ? 1.063 3.844 -10.567 1.00 51.09 195 GLY A CA 1
ATOM 1521 C C . GLY A 1 195 ? -0.114 3.777 -11.516 1.00 51.09 195 GLY A C 1
ATOM 1522 O O . GLY A 1 195 ? -1.029 2.990 -11.294 1.00 51.09 195 GLY A O 1
ATOM 1523 N N . ASN A 1 196 ? -0.029 4.531 -12.611 1.00 56.59 196 ASN A N 1
ATOM 1524 C CA . ASN A 1 196 ? -0.940 4.441 -13.741 1.00 56.59 196 ASN A CA 1
ATOM 1525 C C . ASN A 1 196 ? -0.583 3.319 -14.722 1.00 56.59 196 ASN A C 1
ATOM 1527 O O . ASN A 1 196 ? -1.209 3.180 -15.770 1.00 56.59 196 ASN A O 1
ATOM 1531 N N . VAL A 1 197 ? 0.425 2.515 -14.374 1.00 60.78 197 VAL A N 1
ATOM 1532 C CA . VAL A 1 197 ? 1.005 1.496 -15.253 1.00 60.78 197 VAL A CA 1
ATOM 1533 C C . VAL A 1 197 ? 1.030 0.119 -14.586 1.00 60.78 197 VAL A C 1
ATOM 1535 O O . VAL A 1 197 ? 0.738 -0.871 -15.248 1.00 60.78 197 VAL A O 1
ATOM 1538 N N . CYS A 1 198 ? 1.362 0.024 -13.293 1.00 70.75 198 CYS A N 1
ATOM 1539 C CA . CYS A 1 198 ? 1.459 -1.255 -12.587 1.00 70.75 198 CYS A CA 1
ATOM 1540 C C . CYS A 1 198 ? 1.415 -1.114 -11.061 1.00 70.75 198 CYS A C 1
ATOM 1542 O O . CYS A 1 198 ? 1.624 -0.026 -10.515 1.00 70.75 198 CYS A O 1
ATOM 1544 N N . ILE A 1 199 ? 1.213 -2.251 -10.397 1.00 84.75 199 ILE A N 1
ATOM 1545 C CA . ILE A 1 199 ? 1.457 -2.433 -8.964 1.00 84.75 199 ILE A CA 1
ATOM 1546 C C . ILE A 1 199 ? 2.971 -2.477 -8.740 1.00 84.75 199 ILE A C 1
ATOM 1548 O O . ILE A 1 199 ? 3.694 -3.131 -9.491 1.00 84.75 199 ILE A O 1
ATOM 1552 N N . TRP A 1 200 ? 3.456 -1.747 -7.737 1.00 86.25 200 TRP A N 1
ATOM 1553 C CA . TRP A 1 200 ? 4.878 -1.727 -7.376 1.00 86.25 200 TRP A CA 1
ATOM 1554 C C . TRP A 1 200 ? 5.187 -2.774 -6.303 1.00 86.25 200 TRP A C 1
ATOM 1556 O O . TRP A 1 200 ? 4.317 -3.029 -5.470 1.00 86.25 200 TRP A O 1
ATOM 1566 N N . PRO A 1 201 ? 6.432 -3.283 -6.212 1.00 90.19 201 PRO A N 1
ATOM 1567 C CA . PRO A 1 201 ? 6.810 -4.251 -5.181 1.00 90.19 201 PRO A CA 1
ATOM 1568 C C . PRO A 1 201 ? 6.457 -3.815 -3.750 1.00 90.19 201 PRO A C 1
ATOM 1570 O O . PRO A 1 201 ? 6.058 -4.633 -2.933 1.00 90.19 201 PRO A O 1
ATOM 1573 N N . SER A 1 202 ? 6.533 -2.517 -3.435 1.00 91.69 202 SER A N 1
ATOM 1574 C CA . SER A 1 202 ? 6.134 -2.000 -2.116 1.00 91.69 202 SER A CA 1
ATOM 1575 C C . SER A 1 202 ? 4.627 -2.082 -1.858 1.00 91.69 202 SER A C 1
ATOM 1577 O O . SER A 1 202 ? 4.230 -2.384 -0.739 1.00 91.69 202 SER A O 1
ATOM 1579 N N . GLU A 1 203 ? 3.794 -1.832 -2.875 1.00 93.38 203 GLU A N 1
ATOM 1580 C CA . GLU A 1 203 ? 2.336 -1.999 -2.772 1.00 93.38 203 GLU A CA 1
ATOM 1581 C C . GLU A 1 203 ? 1.974 -3.486 -2.689 1.00 93.38 203 GLU A C 1
ATOM 1583 O O . GLU A 1 203 ? 1.141 -3.866 -1.874 1.00 93.38 203 GLU A O 1
ATOM 1588 N N . GLU A 1 204 ? 2.643 -4.334 -3.474 1.00 94.75 204 GLU A N 1
ATOM 1589 C CA . GLU A 1 204 ? 2.466 -5.787 -3.438 1.00 94.75 204 GLU A CA 1
ATOM 1590 C C . GLU A 1 204 ? 2.777 -6.364 -2.048 1.00 94.75 204 GLU A C 1
ATOM 1592 O O . GLU A 1 204 ? 1.961 -7.089 -1.475 1.00 94.75 204 GLU A O 1
ATOM 1597 N N . VAL A 1 205 ? 3.934 -6.011 -1.478 1.00 97.00 205 VAL A N 1
ATOM 1598 C CA . VAL A 1 205 ? 4.343 -6.478 -0.147 1.00 97.00 205 VAL A CA 1
ATOM 1599 C C . VAL A 1 205 ? 3.418 -5.927 0.935 1.00 97.00 205 VAL A C 1
ATOM 1601 O O . VAL A 1 205 ? 3.023 -6.683 1.820 1.00 97.00 205 VAL A O 1
ATOM 1604 N N . LEU A 1 206 ? 3.011 -4.653 0.856 1.00 97.00 206 LEU A N 1
ATOM 1605 C CA . LEU A 1 206 ? 2.036 -4.084 1.791 1.00 97.00 206 LEU A CA 1
ATOM 1606 C C . LEU A 1 206 ? 0.695 -4.829 1.717 1.00 97.00 206 LEU A C 1
ATOM 1608 O O . LEU A 1 206 ? 0.129 -5.170 2.753 1.00 97.00 206 LEU A O 1
ATOM 1612 N N . ALA A 1 207 ? 0.204 -5.130 0.515 1.00 97.12 207 ALA A N 1
ATOM 1613 C CA . ALA A 1 207 ? -1.038 -5.868 0.318 1.00 97.12 207 ALA A CA 1
ATOM 1614 C C . ALA A 1 207 ? -0.972 -7.285 0.910 1.00 97.12 207 ALA A C 1
ATOM 1616 O O . ALA A 1 207 ? -1.889 -7.702 1.620 1.00 97.12 207 ALA A O 1
ATOM 1617 N N . TYR A 1 208 ? 0.131 -8.004 0.685 1.00 97.94 208 TYR A N 1
ATOM 1618 C CA . TYR A 1 208 ? 0.382 -9.304 1.313 1.00 97.94 208 TYR A CA 1
ATOM 1619 C C . TYR A 1 208 ? 0.473 -9.199 2.844 1.00 97.94 208 TYR A C 1
ATOM 1621 O O . TYR A 1 208 ? -0.164 -9.978 3.557 1.00 97.94 208 TYR A O 1
ATOM 1629 N N . TYR A 1 209 ? 1.199 -8.205 3.362 1.00 97.44 209 TYR A N 1
ATOM 1630 C CA . TYR A 1 209 ? 1.325 -7.973 4.799 1.00 97.44 209 TYR A CA 1
ATOM 1631 C C . TYR A 1 209 ? -0.046 -7.703 5.437 1.00 97.44 209 TYR A C 1
ATOM 1633 O O . TYR A 1 209 ? -0.370 -8.261 6.487 1.00 97.44 209 TYR A O 1
ATOM 1641 N N . CYS A 1 210 ? -0.900 -6.916 4.775 1.00 96.88 210 CYS A N 1
ATOM 1642 C CA . CYS A 1 210 ? -2.273 -6.672 5.208 1.00 96.88 210 CYS A CA 1
ATOM 1643 C C . CYS A 1 210 ? -3.106 -7.962 5.300 1.00 96.88 210 CYS A C 1
ATOM 1645 O O . CYS A 1 210 ? -3.832 -8.131 6.279 1.00 96.88 210 CYS A O 1
ATOM 1647 N N . LEU A 1 211 ? -2.980 -8.893 4.343 1.00 96.56 211 LEU A N 1
ATOM 1648 C CA . LEU A 1 211 ? -3.665 -10.196 4.394 1.00 96.56 211 LEU A CA 1
ATOM 1649 C C . LEU A 1 211 ? -3.186 -11.058 5.571 1.00 96.56 211 LEU A C 1
ATOM 1651 O O . LEU A 1 211 ? -3.998 -11.608 6.328 1.00 96.56 211 LEU A O 1
ATOM 1655 N N . LYS A 1 212 ? -1.862 -11.156 5.744 1.00 97.00 212 LYS A N 1
ATOM 1656 C CA . LYS A 1 212 ? -1.241 -11.944 6.816 1.00 97.00 212 LYS A CA 1
ATOM 1657 C C . LYS A 1 212 ? -1.629 -11.418 8.198 1.00 97.00 212 LYS A C 1
ATOM 1659 O O . LYS A 1 212 ? -1.964 -12.199 9.087 1.00 97.00 212 LYS A O 1
ATOM 1664 N N . HIS A 1 213 ? -1.672 -10.096 8.357 1.00 96.06 213 HIS A N 1
ATOM 1665 C CA . HIS A 1 213 ? -1.984 -9.415 9.616 1.00 96.06 213 HIS A CA 1
ATOM 1666 C C . HIS A 1 213 ? -3.421 -8.872 9.686 1.00 96.06 213 HIS A C 1
ATOM 1668 O O . HIS A 1 213 ? -3.695 -7.958 10.463 1.00 96.06 213 HIS A O 1
ATOM 1674 N N . ARG A 1 214 ? -4.365 -9.452 8.928 1.00 95.44 214 ARG A N 1
ATOM 1675 C CA . ARG A 1 214 ? -5.755 -8.963 8.795 1.00 95.44 214 ARG A CA 1
ATOM 1676 C C . ARG A 1 214 ? -6.473 -8.675 10.121 1.00 95.44 214 ARG A C 1
ATOM 1678 O O . ARG A 1 214 ? -7.260 -7.738 10.209 1.00 95.44 214 ARG A O 1
ATOM 1685 N N . ASN A 1 215 ? -6.161 -9.438 11.171 1.00 94.56 215 ASN A N 1
ATOM 1686 C CA . ASN A 1 215 ? -6.759 -9.287 12.502 1.00 94.56 215 ASN A CA 1
ATOM 1687 C C . ASN A 1 215 ? -6.442 -7.930 13.155 1.00 94.56 215 ASN A C 1
ATOM 1689 O O . ASN A 1 215 ? -7.213 -7.463 13.987 1.00 94.56 215 ASN A O 1
ATOM 1693 N N . VAL A 1 216 ? -5.339 -7.280 12.767 1.00 93.38 216 VAL A N 1
ATOM 1694 C CA . VAL A 1 216 ? -4.951 -5.954 13.277 1.00 93.38 216 VAL A CA 1
ATOM 1695 C C . VAL A 1 216 ? -5.935 -4.869 12.831 1.00 93.38 216 VAL A C 1
ATOM 1697 O O . VAL A 1 216 ? -6.079 -3.865 13.521 1.00 93.38 216 VAL A O 1
ATOM 1700 N N . PHE A 1 217 ? -6.649 -5.068 11.717 1.00 94.69 217 PHE A N 1
ATOM 1701 C CA . PHE A 1 217 ? -7.594 -4.088 11.168 1.00 94.69 217 PHE A CA 1
ATOM 1702 C C . PHE A 1 217 ? -9.024 -4.238 11.694 1.00 94.69 217 PHE A C 1
ATOM 1704 O O . PHE A 1 217 ? -9.914 -3.499 11.264 1.00 94.69 217 PHE A O 1
ATOM 1711 N N . ARG A 1 218 ? -9.256 -5.178 12.616 1.00 94.06 218 ARG A N 1
ATOM 1712 C CA . ARG A 1 218 ? -10.580 -5.427 13.183 1.00 94.06 218 ARG A CA 1
ATOM 1713 C C . ARG A 1 218 ? -11.151 -4.160 13.821 1.00 94.06 218 ARG A C 1
ATOM 1715 O O . ARG A 1 218 ? -10.490 -3.512 14.630 1.00 94.06 218 ARG A O 1
ATOM 1722 N N . ASP A 1 219 ? -12.379 -3.818 13.436 1.00 93.50 219 ASP A N 1
ATOM 1723 C CA . ASP A 1 219 ? -13.127 -2.654 13.925 1.00 93.50 219 ASP A CA 1
ATOM 1724 C C . ASP A 1 219 ? -12.424 -1.291 13.698 1.00 93.50 219 ASP A C 1
ATOM 1726 O O . ASP A 1 219 ? -12.819 -0.269 14.271 1.00 93.50 219 ASP A O 1
ATOM 1730 N N . LEU A 1 220 ? -11.399 -1.236 12.835 1.00 92.75 220 LEU A N 1
ATOM 1731 C CA . LEU A 1 220 ? -10.675 -0.005 12.505 1.00 92.75 220 LEU A CA 1
ATOM 1732 C C . LEU A 1 220 ? -11.244 0.686 11.260 1.00 92.75 220 LEU A C 1
ATOM 1734 O O . LEU A 1 220 ? -11.765 0.041 10.353 1.00 92.75 220 LEU A O 1
ATOM 1738 N N . ALA A 1 221 ? -11.085 2.008 11.202 1.00 93.94 221 ALA A N 1
ATOM 1739 C CA . ALA A 1 221 ? -11.153 2.781 9.964 1.00 93.94 221 ALA A CA 1
ATOM 1740 C C . ALA A 1 221 ? -9.742 2.869 9.354 1.00 93.94 221 ALA A C 1
ATOM 1742 O O . ALA A 1 221 ? -8.816 3.317 10.045 1.00 93.94 221 ALA A O 1
ATOM 1743 N N . VAL A 1 222 ? -9.582 2.407 8.106 1.00 94.81 222 VAL A N 1
ATOM 1744 C CA . VAL A 1 222 ? -8.283 2.230 7.423 1.00 94.81 222 VAL A CA 1
ATOM 1745 C C . VAL A 1 222 ? -8.199 3.032 6.123 1.00 94.81 222 VAL A C 1
ATOM 1747 O O . VAL A 1 222 ? -8.970 2.782 5.197 1.00 94.81 222 VAL A O 1
ATOM 1750 N N . CYS A 1 223 ? -7.301 4.016 6.050 1.00 94.31 223 CYS A N 1
ATOM 1751 C CA . CYS A 1 223 ? -7.077 4.796 4.824 1.00 94.31 223 CYS A CA 1
ATOM 1752 C C . CYS A 1 223 ? -5.846 4.273 4.090 1.00 94.31 223 CYS A C 1
ATOM 1754 O O . CYS A 1 223 ? -4.809 4.095 4.724 1.00 94.31 223 CYS A O 1
ATOM 1756 N N . GLU A 1 224 ? -5.929 4.092 2.776 1.00 94.62 224 GLU A N 1
ATOM 1757 C CA . GLU A 1 224 ? -4.758 3.955 1.914 1.00 94.62 224 GLU A CA 1
ATOM 1758 C C . GLU A 1 224 ? -4.442 5.291 1.232 1.00 94.62 224 GLU A C 1
ATOM 1760 O O . GLU A 1 224 ? -5.291 5.858 0.538 1.00 94.62 224 GLU A O 1
ATOM 1765 N N . LEU A 1 225 ? -3.218 5.792 1.429 1.00 89.88 225 LEU A N 1
ATOM 1766 C CA . LEU A 1 225 ? -2.706 6.999 0.774 1.00 89.88 225 LEU A CA 1
ATOM 1767 C C . LEU A 1 225 ? -1.780 6.640 -0.387 1.00 89.88 225 LEU A C 1
ATOM 1769 O O . LEU A 1 225 ? -0.825 5.879 -0.209 1.00 89.88 225 LEU A O 1
ATOM 1773 N N . GLY A 1 226 ? -2.015 7.259 -1.546 1.00 85.44 226 GLY A N 1
ATOM 1774 C CA . GLY A 1 226 ? -1.150 7.113 -2.720 1.00 85.44 226 GLY A CA 1
ATOM 1775 C C . GLY A 1 226 ? -1.157 5.693 -3.287 1.00 85.44 226 GLY A C 1
ATOM 1776 O O . GLY A 1 226 ? -0.101 5.144 -3.609 1.00 85.44 226 GLY A O 1
ATOM 1777 N N . GLY A 1 227 ? -2.333 5.062 -3.340 1.00 85.50 227 GLY A N 1
ATOM 1778 C CA . GLY A 1 227 ? -2.481 3.677 -3.801 1.00 85.50 227 GLY A CA 1
ATOM 1779 C C . GLY A 1 227 ? -2.442 3.507 -5.328 1.00 85.50 227 GLY A C 1
ATOM 1780 O O . GLY A 1 227 ? -2.558 2.390 -5.832 1.00 85.50 227 GLY A O 1
ATOM 1781 N N . GLY A 1 228 ? -2.286 4.586 -6.099 1.00 85.44 228 GLY A N 1
ATOM 1782 C CA . GLY A 1 228 ? -2.288 4.554 -7.559 1.00 85.44 228 GLY A CA 1
ATOM 1783 C C . GLY A 1 228 ? -3.622 4.077 -8.140 1.00 85.44 228 GLY A C 1
ATOM 1784 O O . GLY A 1 228 ? -4.688 4.245 -7.549 1.00 85.44 228 GLY A O 1
ATOM 1785 N N . MET A 1 229 ? -3.580 3.472 -9.333 1.00 85.62 229 MET A N 1
ATOM 1786 C CA . MET A 1 229 ? -4.789 3.001 -10.028 1.00 85.62 229 MET A CA 1
ATOM 1787 C C . MET A 1 229 ? -5.505 1.836 -9.347 1.00 85.62 229 MET A C 1
ATOM 1789 O O . MET A 1 229 ? -6.627 1.515 -9.745 1.00 85.62 229 MET A O 1
ATOM 1793 N N . THR A 1 230 ? -4.853 1.163 -8.402 1.00 90.56 230 THR A N 1
ATOM 1794 C CA . THR A 1 230 ? -5.344 -0.080 -7.807 1.00 90.56 230 THR A CA 1
ATOM 1795 C C . THR A 1 230 ? -5.760 0.107 -6.365 1.00 90.56 230 THR A C 1
ATOM 1797 O O . THR A 1 230 ? -6.857 -0.331 -6.028 1.00 90.56 230 THR A O 1
ATOM 1800 N N . CYS A 1 231 ? -4.935 0.761 -5.539 1.00 93.44 231 CYS A N 1
ATOM 1801 C CA . CYS A 1 231 ? -5.094 0.749 -4.083 1.00 93.44 231 CYS A CA 1
ATOM 1802 C C . CYS A 1 231 ? -5.215 -0.700 -3.569 1.00 93.44 231 CYS A C 1
ATOM 1804 O O . CYS A 1 231 ? -6.187 -1.096 -2.915 1.00 93.44 231 CYS A O 1
ATOM 1806 N N . LEU A 1 232 ? -4.270 -1.548 -3.993 1.00 95.38 232 LEU A N 1
ATOM 1807 C CA . LEU A 1 232 ? -4.330 -2.991 -3.785 1.00 95.38 232 LEU A CA 1
ATOM 1808 C C . LEU A 1 232 ? -4.333 -3.335 -2.296 1.00 95.38 232 LEU A C 1
ATOM 1810 O O . LEU A 1 232 ? -5.044 -4.253 -1.890 1.00 95.38 232 LEU A O 1
ATOM 1814 N N . ALA A 1 233 ? -3.565 -2.613 -1.478 1.00 96.31 233 ALA A N 1
ATOM 1815 C CA . ALA A 1 233 ? -3.447 -2.925 -0.061 1.00 96.31 233 ALA A CA 1
ATOM 1816 C C . ALA A 1 233 ? -4.766 -2.712 0.687 1.00 96.31 233 ALA A C 1
ATOM 1818 O O . ALA A 1 233 ? -5.217 -3.596 1.416 1.00 96.31 233 ALA A O 1
ATOM 1819 N N . GLY A 1 234 ? -5.429 -1.580 0.464 1.00 96.62 234 GLY A N 1
ATOM 1820 C CA . GLY A 1 234 ? -6.727 -1.281 1.049 1.00 96.62 234 GLY A CA 1
ATOM 1821 C C . GLY A 1 234 ? -7.820 -2.213 0.525 1.00 96.62 234 GLY A C 1
ATOM 1822 O O . GLY A 1 234 ? -8.659 -2.665 1.307 1.00 96.62 234 GLY A O 1
ATOM 1823 N N . LEU A 1 235 ? -7.778 -2.600 -0.757 1.00 97.81 235 LEU A N 1
ATOM 1824 C CA . LEU A 1 235 ? -8.665 -3.644 -1.289 1.00 97.81 235 LEU A CA 1
ATOM 1825 C C . LEU A 1 235 ? -8.452 -4.991 -0.582 1.00 97.81 235 LEU A C 1
ATOM 1827 O O . LEU A 1 235 ? -9.433 -5.644 -0.224 1.00 97.81 235 LEU A O 1
ATOM 1831 N N . MET A 1 236 ? -7.200 -5.387 -0.327 1.00 97.81 236 MET A N 1
ATOM 1832 C CA . MET A 1 236 ? -6.889 -6.607 0.425 1.00 97.81 236 MET A CA 1
ATOM 1833 C C . MET A 1 236 ? -7.405 -6.548 1.863 1.00 97.81 236 MET A C 1
ATOM 1835 O O . MET A 1 236 ? -7.966 -7.531 2.350 1.00 97.81 236 MET A O 1
ATOM 1839 N N . VAL A 1 237 ? -7.298 -5.398 2.535 1.00 97.81 237 VAL A N 1
ATOM 1840 C CA . VAL A 1 237 ? -7.924 -5.192 3.853 1.00 97.81 237 VAL A CA 1
ATOM 1841 C C . VAL A 1 237 ? -9.443 -5.372 3.760 1.00 97.81 237 VAL A C 1
ATOM 1843 O O . VAL A 1 237 ? -10.018 -6.106 4.562 1.00 97.81 237 VAL A O 1
ATOM 1846 N N . ALA A 1 238 ? -10.095 -4.780 2.756 1.00 97.94 238 ALA A N 1
ATOM 1847 C CA . ALA A 1 238 ? -11.551 -4.809 2.610 1.00 97.94 238 ALA A CA 1
ATOM 1848 C C . ALA A 1 238 ? -12.146 -6.205 2.334 1.00 97.94 238 ALA A C 1
ATOM 1850 O O . ALA A 1 238 ? -13.298 -6.455 2.704 1.00 97.94 238 ALA A O 1
ATOM 1851 N N . ILE A 1 239 ? -11.400 -7.109 1.687 1.00 97.94 239 ILE A N 1
ATOM 1852 C CA . ILE A 1 239 ? -11.849 -8.494 1.435 1.00 97.94 239 ILE A CA 1
ATOM 1853 C C . ILE A 1 239 ? -11.453 -9.478 2.542 1.00 97.94 239 ILE A C 1
ATOM 1855 O O . ILE A 1 239 ? -12.069 -10.535 2.670 1.00 97.94 239 ILE A O 1
ATOM 1859 N N . SER A 1 240 ? -10.432 -9.165 3.347 1.00 97.56 240 SER A N 1
ATOM 1860 C CA . SER A 1 240 ? -9.865 -10.128 4.302 1.00 97.56 240 SER A CA 1
ATOM 1861 C C . SER A 1 240 ? -10.201 -9.847 5.762 1.00 97.56 240 SER A C 1
ATOM 1863 O O . SER A 1 240 ? -10.428 -10.801 6.514 1.00 97.56 240 SER A O 1
ATOM 1865 N N . ALA A 1 241 ? -10.284 -8.580 6.169 1.00 96.62 241 ALA A N 1
ATOM 1866 C CA . ALA A 1 241 ? -10.440 -8.182 7.563 1.00 96.62 241 ALA A CA 1
ATOM 1867 C C . ALA A 1 241 ? -11.891 -7.839 7.936 1.00 96.62 241 ALA A C 1
ATOM 1869 O O . ALA A 1 241 ? -12.666 -7.354 7.111 1.00 96.62 241 ALA A O 1
ATOM 1870 N N . ASP A 1 242 ? -12.221 -7.995 9.221 1.00 96.00 242 ASP A N 1
ATOM 1871 C CA . ASP A 1 242 ? -13.453 -7.474 9.834 1.00 96.00 242 ASP A CA 1
ATOM 1872 C C . ASP A 1 242 ? -13.307 -5.966 10.119 1.00 96.00 242 ASP A C 1
ATOM 1874 O O . ASP A 1 242 ? -13.351 -5.498 11.257 1.00 96.00 242 ASP A O 1
ATOM 1878 N N . VAL A 1 243 ? -13.024 -5.203 9.064 1.00 95.94 243 VAL A N 1
ATOM 1879 C CA . VAL A 1 243 ? -12.708 -3.772 9.113 1.00 95.94 243 VAL A CA 1
ATOM 1880 C C . VAL A 1 243 ? -13.983 -2.922 9.132 1.00 95.94 243 VAL A C 1
ATOM 1882 O O . VAL A 1 243 ? -14.948 -3.196 8.410 1.00 95.94 243 VAL A O 1
ATOM 1885 N N . LYS A 1 244 ? -13.994 -1.846 9.931 1.00 94.44 244 LYS A N 1
ATOM 1886 C CA . LYS A 1 244 ? -15.160 -0.956 10.051 1.00 94.44 244 LYS A CA 1
ATOM 1887 C C . LYS A 1 244 ? -15.417 -0.195 8.752 1.00 94.44 244 LYS A C 1
ATOM 1889 O O . LYS A 1 244 ? -16.559 -0.119 8.302 1.00 94.44 244 LYS A O 1
ATOM 1894 N N . GLU A 1 245 ? -14.367 0.383 8.176 1.00 95.19 245 GLU A N 1
ATOM 1895 C CA . GLU A 1 245 ? -14.420 1.122 6.914 1.00 95.19 245 GLU A CA 1
ATOM 1896 C C . GLU A 1 245 ? -13.038 1.238 6.263 1.00 95.19 245 GLU A C 1
ATOM 1898 O O . GLU A 1 245 ? -12.016 1.273 6.953 1.00 95.19 245 GLU A O 1
ATOM 1903 N N . VAL A 1 246 ? -13.024 1.316 4.933 1.00 96.06 246 VAL A N 1
ATOM 1904 C CA . VAL A 1 246 ? -11.815 1.467 4.119 1.00 96.06 246 VAL A CA 1
ATOM 1905 C C . VAL A 1 246 ? -11.971 2.655 3.175 1.00 96.06 246 VAL A C 1
ATOM 1907 O O . VAL A 1 246 ? -12.947 2.736 2.426 1.00 96.06 246 VAL A O 1
ATOM 1910 N N . LEU A 1 247 ? -10.992 3.557 3.188 1.00 95.25 247 LEU A N 1
ATOM 1911 C CA . LEU A 1 247 ? -10.911 4.697 2.279 1.00 95.25 247 LEU A CA 1
ATOM 1912 C C . LEU A 1 247 ? -9.687 4.551 1.379 1.00 95.25 247 LEU A C 1
ATOM 1914 O O . LEU A 1 247 ? -8.565 4.478 1.869 1.00 95.25 247 LEU A O 1
ATOM 1918 N N . LEU A 1 248 ? -9.903 4.506 0.068 1.00 94.88 248 LEU A N 1
ATOM 1919 C CA . LEU A 1 248 ? -8.844 4.366 -0.932 1.00 94.88 248 LEU A CA 1
ATOM 1920 C C . LEU A 1 248 ? -8.562 5.721 -1.579 1.00 94.88 248 LEU A C 1
ATOM 1922 O O . LEU A 1 248 ? -9.475 6.349 -2.125 1.00 94.88 248 LEU A O 1
ATOM 1926 N N . THR A 1 249 ? -7.319 6.192 -1.518 1.00 90.19 249 THR A N 1
ATOM 1927 C CA . THR A 1 249 ? -6.991 7.550 -1.961 1.00 90.19 249 THR A CA 1
ATOM 1928 C C . THR A 1 249 ? -5.713 7.620 -2.784 1.00 90.19 249 THR A C 1
ATOM 1930 O O . THR A 1 249 ? -4.773 6.842 -2.621 1.00 90.19 249 THR A O 1
ATOM 1933 N N . ASP A 1 250 ? -5.693 8.597 -3.680 1.00 87.00 250 ASP A N 1
ATOM 1934 C CA . ASP A 1 250 ? -4.576 8.919 -4.550 1.00 87.00 250 ASP A CA 1
ATOM 1935 C C . ASP A 1 250 ? -4.710 10.381 -4.993 1.00 87.00 250 ASP A C 1
ATOM 1937 O O . ASP A 1 250 ? -5.817 10.933 -4.993 1.00 87.00 250 ASP A O 1
ATOM 1941 N N . GLY A 1 251 ? -3.589 11.010 -5.351 1.00 80.38 251 GLY A N 1
ATOM 1942 C CA . GLY A 1 251 ? -3.558 12.388 -5.848 1.00 80.38 251 GLY A CA 1
ATOM 1943 C C . GLY A 1 251 ? -3.972 12.523 -7.316 1.00 80.38 251 GLY A C 1
ATOM 1944 O O . GLY A 1 251 ? -4.214 13.634 -7.787 1.00 80.38 251 GLY A O 1
ATOM 1945 N N . ASN A 1 252 ? -4.075 11.413 -8.052 1.00 78.44 252 ASN A N 1
ATOM 1946 C CA . ASN A 1 252 ? -4.431 11.397 -9.463 1.00 78.44 252 ASN A CA 1
ATOM 1947 C C . ASN A 1 252 ? -5.921 11.060 -9.674 1.00 78.44 252 ASN A C 1
ATOM 1949 O O . ASN A 1 252 ? -6.404 9.968 -9.371 1.00 78.44 252 ASN A O 1
ATOM 1953 N N . GLU A 1 253 ? -6.671 11.986 -10.279 1.00 82.56 253 GLU A N 1
ATOM 1954 C CA . GLU A 1 253 ? -8.106 11.808 -10.543 1.00 82.56 253 GLU A CA 1
ATOM 1955 C C . GLU A 1 253 ? -8.408 10.635 -11.489 1.00 82.56 253 GLU A C 1
ATOM 1957 O O . GLU A 1 253 ? -9.433 9.962 -11.350 1.00 82.56 253 GLU A O 1
ATOM 1962 N N . LYS A 1 254 ? -7.532 10.349 -12.461 1.00 82.56 254 LYS A N 1
ATOM 1963 C CA . LYS A 1 254 ? -7.693 9.177 -13.339 1.00 82.56 254 LYS A CA 1
ATOM 1964 C C . LYS A 1 254 ? -7.522 7.882 -12.554 1.00 82.56 254 LYS A C 1
ATOM 1966 O O . LYS A 1 254 ? -8.323 6.966 -12.739 1.00 82.56 254 LYS A O 1
ATOM 1971 N N . ALA A 1 255 ? -6.548 7.839 -11.646 1.00 83.94 255 ALA A N 1
ATOM 1972 C CA . ALA A 1 255 ? -6.333 6.695 -10.772 1.00 83.94 255 ALA A CA 1
ATOM 1973 C C . ALA A 1 255 ? -7.560 6.431 -9.893 1.00 83.94 255 ALA A C 1
ATOM 1975 O O . ALA A 1 255 ? -8.114 5.335 -9.927 1.00 83.94 255 ALA A O 1
ATOM 1976 N N . ILE A 1 256 ? -8.085 7.455 -9.215 1.00 88.38 256 ILE A N 1
ATOM 1977 C CA . ILE A 1 256 ? -9.270 7.296 -8.358 1.00 88.38 256 ILE A CA 1
ATOM 1978 C C . ILE A 1 256 ? -10.545 6.959 -9.129 1.00 88.38 256 ILE A C 1
ATOM 1980 O O . ILE A 1 256 ? -11.385 6.213 -8.622 1.00 88.38 256 ILE A O 1
ATOM 1984 N N . ARG A 1 257 ? -10.704 7.437 -10.368 1.00 88.94 257 ARG A N 1
ATOM 1985 C CA . ARG A 1 257 ? -11.793 6.958 -11.234 1.00 88.94 257 ARG A CA 1
ATOM 1986 C C . ARG A 1 257 ? -11.660 5.461 -11.524 1.00 88.94 257 ARG A C 1
ATOM 1988 O O . ARG A 1 257 ? -12.655 4.752 -11.427 1.00 88.94 257 ARG A O 1
ATOM 1995 N N . ASN A 1 258 ? -10.448 4.972 -11.790 1.00 89.62 258 ASN A N 1
ATOM 1996 C CA . ASN A 1 258 ? -10.196 3.541 -11.972 1.00 89.62 258 ASN A CA 1
ATOM 1997 C C . ASN A 1 258 ? -10.507 2.725 -10.712 1.00 89.62 258 ASN A C 1
ATOM 1999 O O . ASN A 1 258 ? -11.209 1.718 -10.790 1.00 89.62 258 ASN A O 1
ATOM 2003 N N . VAL A 1 259 ? -10.056 3.195 -9.547 1.00 92.94 259 VAL A N 1
ATOM 2004 C CA . VAL A 1 259 ? -10.337 2.558 -8.252 1.00 92.94 259 VAL A CA 1
ATOM 2005 C C . VAL A 1 259 ? -11.844 2.483 -7.990 1.00 92.94 259 VAL A C 1
ATOM 2007 O O . VAL A 1 259 ? -12.336 1.455 -7.531 1.00 92.94 259 VAL A O 1
ATOM 2010 N N . ARG A 1 260 ? -12.615 3.517 -8.348 1.00 94.44 260 ARG A N 1
ATOM 2011 C CA . ARG A 1 260 ? -14.081 3.503 -8.208 1.00 94.44 260 ARG A CA 1
ATOM 2012 C C . ARG A 1 260 ? -14.745 2.405 -9.048 1.00 94.44 260 ARG A C 1
ATOM 2014 O O . ARG A 1 260 ? -15.681 1.753 -8.575 1.00 94.44 260 ARG A O 1
ATOM 2021 N N . ASP A 1 261 ? -14.250 2.167 -10.259 1.00 93.12 261 ASP A N 1
ATOM 2022 C CA . ASP A 1 261 ? -14.742 1.087 -11.122 1.00 93.12 261 ASP A CA 1
ATOM 2023 C C . ASP A 1 261 ? -14.368 -0.292 -10.553 1.00 93.12 261 ASP A C 1
ATOM 2025 O O . ASP A 1 261 ? -15.202 -1.202 -10.523 1.00 93.12 261 ASP A O 1
ATOM 2029 N N . ILE A 1 262 ? -13.150 -0.427 -10.010 1.00 95.12 262 ILE A N 1
ATOM 2030 C CA . ILE A 1 262 ? -12.694 -1.627 -9.291 1.00 95.12 262 ILE A CA 1
ATOM 2031 C C . ILE A 1 262 ? -13.599 -1.915 -8.086 1.00 95.12 262 ILE A C 1
ATOM 2033 O O . ILE A 1 262 ? -14.095 -3.038 -7.955 1.00 95.12 262 ILE A O 1
ATOM 2037 N N . ILE A 1 263 ? -13.878 -0.918 -7.239 1.00 96.62 263 ILE A N 1
ATOM 2038 C CA . ILE A 1 263 ? -14.803 -1.058 -6.104 1.00 96.62 263 ILE A CA 1
ATOM 2039 C C . ILE A 1 263 ? -16.169 -1.528 -6.608 1.00 96.62 263 ILE A C 1
ATOM 2041 O O . ILE A 1 263 ? -16.693 -2.532 -6.131 1.00 96.62 263 ILE A O 1
ATOM 2045 N N . THR A 1 264 ? -16.724 -0.859 -7.621 1.00 95.81 264 THR A N 1
ATOM 2046 C CA . THR A 1 264 ? -18.060 -1.169 -8.148 1.00 95.81 264 THR A CA 1
ATOM 2047 C C . THR A 1 264 ? -18.166 -2.615 -8.635 1.00 95.81 264 THR A C 1
ATOM 2049 O O . THR A 1 264 ? -19.141 -3.302 -8.322 1.00 95.81 264 THR A O 1
ATOM 2052 N N . ARG A 1 265 ? -17.170 -3.110 -9.381 1.00 94.94 265 ARG A N 1
ATOM 2053 C CA . ARG A 1 265 ? -17.169 -4.491 -9.888 1.00 94.94 265 ARG A CA 1
ATOM 2054 C C . ARG A 1 265 ? -17.095 -5.514 -8.757 1.00 94.94 265 ARG A C 1
ATOM 2056 O O . ARG A 1 265 ? -17.887 -6.454 -8.738 1.00 94.94 265 ARG A O 1
ATOM 2063 N N . ASN A 1 266 ? -16.175 -5.331 -7.813 1.00 96.38 266 ASN A N 1
ATOM 2064 C CA . ASN A 1 266 ? -15.975 -6.286 -6.719 1.00 96.38 266 ASN A CA 1
ATOM 2065 C C . ASN A 1 266 ? -17.120 -6.249 -5.699 1.00 96.38 266 ASN A C 1
ATOM 2067 O O . ASN A 1 266 ? -17.495 -7.287 -5.159 1.00 96.38 266 ASN A O 1
ATOM 2071 N N . GLN A 1 267 ? -17.750 -5.089 -5.503 1.00 95.94 267 GLN A N 1
ATOM 2072 C CA . GLN A 1 267 ? -18.949 -4.965 -4.680 1.00 95.94 267 GLN A CA 1
ATOM 2073 C C . GLN A 1 267 ? -20.136 -5.707 -5.303 1.00 95.94 267 GLN A C 1
ATOM 2075 O O . GLN A 1 267 ? -20.826 -6.441 -4.600 1.00 95.94 267 GLN A O 1
ATOM 2080 N N . LYS A 1 268 ? -20.344 -5.593 -6.624 1.00 95.38 268 LYS A N 1
ATOM 2081 C CA . LYS A 1 268 ? -21.362 -6.380 -7.348 1.00 95.38 268 LYS A CA 1
ATOM 2082 C C . LYS A 1 268 ? -21.104 -7.887 -7.272 1.00 95.38 268 LYS A C 1
ATOM 2084 O O . LYS A 1 268 ? -22.053 -8.661 -7.275 1.00 95.38 268 LYS A O 1
ATOM 2089 N N . ALA A 1 269 ? -19.838 -8.294 -7.204 1.00 94.50 269 ALA A N 1
ATOM 2090 C CA . ALA A 1 269 ? -19.440 -9.689 -7.041 1.00 94.50 269 ALA A CA 1
ATOM 2091 C C . ALA A 1 269 ? -19.529 -10.195 -5.586 1.00 94.50 269 ALA A C 1
ATOM 2093 O O . ALA A 1 269 ? -19.279 -11.372 -5.351 1.00 94.50 269 ALA A O 1
ATOM 2094 N N . GLY A 1 270 ? -19.863 -9.334 -4.615 1.00 95.81 270 GLY A N 1
ATOM 2095 C CA . GLY A 1 270 ? -19.943 -9.709 -3.200 1.00 95.81 270 GLY A CA 1
ATOM 2096 C C . GLY A 1 270 ? -18.587 -10.002 -2.548 1.00 95.81 270 GLY A C 1
ATOM 2097 O O . GLY A 1 270 ? -18.541 -10.735 -1.568 1.00 95.81 270 GLY A O 1
ATOM 2098 N N . ALA A 1 271 ? -17.487 -9.460 -3.083 1.00 95.69 271 ALA A N 1
ATOM 2099 C CA . ALA A 1 271 ? -16.136 -9.796 -2.625 1.00 95.69 271 ALA A CA 1
ATOM 2100 C C . ALA A 1 271 ? -15.741 -9.142 -1.285 1.00 95.69 271 ALA A C 1
ATOM 2102 O O . ALA A 1 271 ? -14.876 -9.657 -0.582 1.00 95.69 271 ALA A O 1
ATOM 2103 N N . PHE A 1 272 ? -16.329 -7.994 -0.931 1.00 97.31 272 PHE A N 1
ATOM 2104 C CA . PHE A 1 272 ? -15.943 -7.242 0.268 1.00 97.31 272 PHE A CA 1
ATOM 2105 C C . PHE A 1 272 ? -16.620 -7.770 1.535 1.00 97.31 272 PHE A C 1
ATOM 2107 O O . PHE A 1 272 ? -17.836 -7.960 1.562 1.00 97.31 272 PHE A O 1
ATOM 2114 N N . LYS A 1 273 ? -15.842 -7.912 2.617 1.00 95.25 273 LYS A N 1
ATOM 2115 C CA . LYS A 1 273 ? -16.368 -8.190 3.963 1.00 95.25 273 LYS A CA 1
ATOM 2116 C C . LYS A 1 273 ? -16.990 -6.949 4.598 1.00 95.25 273 LYS A C 1
ATOM 2118 O O . LYS A 1 273 ? -18.007 -7.042 5.283 1.00 95.25 273 LYS A O 1
ATOM 2123 N N . THR A 1 274 ? -16.403 -5.777 4.353 1.00 90.19 274 THR A N 1
ATOM 2124 C CA . THR A 1 274 ? -16.947 -4.499 4.825 1.00 90.19 274 THR A CA 1
ATOM 2125 C C . THR A 1 274 ? -17.958 -3.912 3.842 1.00 90.19 274 THR A C 1
ATOM 2127 O O . THR A 1 274 ? -17.796 -3.992 2.626 1.00 90.19 274 THR A O 1
ATOM 2130 N N . ARG A 1 275 ? -19.004 -3.263 4.370 1.00 86.62 275 ARG A N 1
ATOM 2131 C CA . ARG A 1 275 ? -19.985 -2.513 3.562 1.00 86.62 275 ARG A CA 1
ATOM 2132 C C . ARG A 1 275 ? -19.562 -1.067 3.295 1.00 86.62 275 ARG A C 1
ATOM 2134 O O . ARG A 1 275 ? -20.191 -0.400 2.479 1.00 86.62 275 ARG A O 1
ATOM 2141 N N . LYS A 1 276 ? -18.543 -0.567 4.001 1.00 93.88 276 LYS A N 1
ATOM 2142 C CA . LYS A 1 276 ? -18.085 0.825 3.925 1.00 93.88 276 LYS A CA 1
ATOM 2143 C C . LYS A 1 276 ? -16.716 0.887 3.265 1.00 93.88 276 LYS A C 1
ATOM 2145 O O . LYS A 1 276 ? -15.699 1.005 3.938 1.00 93.88 276 LYS A O 1
ATOM 2150 N N . ILE A 1 277 ? -16.716 0.800 1.942 1.00 95.56 277 ILE A N 1
ATOM 2151 C CA . ILE A 1 277 ? -15.538 1.044 1.115 1.00 95.56 277 ILE A CA 1
ATOM 2152 C C . ILE A 1 277 ? -15.825 2.194 0.155 1.00 95.56 277 ILE A C 1
ATOM 2154 O O . ILE A 1 277 ? -16.888 2.246 -0.467 1.00 95.56 277 ILE A O 1
ATOM 2158 N N . SER A 1 278 ? -14.901 3.141 0.053 1.00 93.69 278 SER A N 1
ATOM 2159 C CA . SER A 1 278 ? -15.033 4.284 -0.846 1.00 93.69 278 SER A CA 1
ATOM 2160 C C . SER A 1 278 ? -13.675 4.732 -1.375 1.00 93.69 278 SER A C 1
ATOM 2162 O O . SER A 1 278 ? -12.628 4.347 -0.856 1.00 93.69 278 SER A O 1
ATOM 2164 N N . SER A 1 279 ? -13.696 5.535 -2.438 1.00 90.81 279 SER A N 1
ATOM 2165 C CA . SER A 1 279 ? -12.494 6.130 -3.013 1.00 90.81 279 SER A CA 1
ATOM 2166 C C . SER A 1 279 ? -12.659 7.631 -3.212 1.00 90.81 279 SER A C 1
ATOM 2168 O O . SER A 1 279 ? -13.665 8.077 -3.786 1.00 90.81 279 SER A O 1
ATOM 2170 N N . CYS A 1 280 ? -11.663 8.413 -2.807 1.00 86.75 280 CYS A N 1
ATOM 2171 C CA . CYS A 1 280 ? -11.674 9.865 -2.959 1.00 86.75 280 CYS A CA 1
ATOM 2172 C C . CYS A 1 280 ? -10.327 10.404 -3.451 1.00 86.75 280 CYS A C 1
ATOM 2174 O O . CYS A 1 280 ? -9.266 9.832 -3.218 1.00 86.75 280 CYS A O 1
ATOM 2176 N N . LEU A 1 281 ? -10.407 11.507 -4.193 1.00 78.25 281 LEU A N 1
ATOM 2177 C CA . LEU A 1 281 ? -9.254 12.191 -4.761 1.00 78.25 281 LEU A CA 1
ATOM 2178 C C . LEU A 1 281 ? -8.571 13.015 -3.676 1.00 78.25 281 LEU A C 1
ATOM 2180 O O . LEU A 1 281 ? -9.098 14.067 -3.316 1.00 78.25 281 LEU A O 1
ATOM 2184 N N . PHE A 1 282 ? -7.412 12.568 -3.201 1.00 70.12 282 PHE A N 1
ATOM 2185 C CA . PHE A 1 282 ? -6.631 13.279 -2.195 1.00 70.12 282 PHE A CA 1
ATOM 2186 C C . PHE A 1 282 ? -5.950 14.500 -2.821 1.00 70.12 282 PHE A C 1
ATOM 2188 O O . PHE A 1 282 ? -4.821 14.447 -3.300 1.00 70.12 282 PHE A O 1
ATOM 2195 N N . LEU A 1 283 ? -6.685 15.610 -2.857 1.00 56.56 283 LEU A N 1
ATOM 2196 C CA . LEU A 1 283 ? -6.184 16.919 -3.255 1.00 56.56 283 LEU A CA 1
ATOM 2197 C C . LEU A 1 283 ? -5.722 17.650 -2.005 1.00 56.56 283 LEU A C 1
ATOM 2199 O O . LEU A 1 283 ? -6.492 18.398 -1.400 1.00 56.56 283 LEU A O 1
ATOM 2203 N N . ASP A 1 284 ? -4.457 17.480 -1.647 1.00 52.50 284 ASP A N 1
ATOM 2204 C CA . ASP A 1 284 ? -3.834 18.462 -0.778 1.00 52.50 284 ASP A CA 1
ATOM 2205 C C . ASP A 1 284 ? -3.475 19.696 -1.612 1.00 52.50 284 ASP A C 1
ATOM 2207 O O . ASP A 1 284 ? -2.389 19.838 -2.176 1.00 52.50 284 ASP A O 1
ATOM 2211 N N . GLN A 1 285 ? -4.451 20.594 -1.726 1.00 39.62 285 GLN A N 1
ATOM 2212 C CA . GLN A 1 285 ? -4.330 21.873 -2.427 1.00 39.62 285 GLN A CA 1
ATOM 2213 C C . GLN A 1 285 ? -3.315 22.813 -1.739 1.00 39.62 285 GLN A C 1
ATOM 2215 O O . GLN A 1 285 ? -3.065 23.909 -2.238 1.00 39.62 285 GLN A O 1
ATOM 2220 N N . TYR A 1 286 ? -2.704 22.381 -0.627 1.00 41.22 286 TYR A N 1
ATOM 2221 C CA . TYR A 1 286 ? -1.825 23.168 0.226 1.00 41.22 286 TYR A CA 1
ATOM 2222 C C . TYR A 1 286 ? -0.437 22.556 0.440 1.00 41.22 286 TYR A C 1
ATOM 2224 O O . TYR A 1 286 ? 0.184 22.868 1.445 1.00 41.22 286 TYR A O 1
ATOM 2232 N N . ARG A 1 287 ? 0.104 21.754 -0.494 1.00 51.22 287 ARG A N 1
ATOM 2233 C CA . ARG A 1 287 ? 1.506 21.259 -0.449 1.00 51.22 287 ARG A CA 1
ATOM 2234 C C . ARG A 1 287 ? 1.960 20.813 0.955 1.00 51.22 287 ARG A C 1
ATOM 2236 O O . ARG A 1 287 ? 3.116 21.046 1.325 1.00 51.22 287 ARG A O 1
ATOM 2243 N N . ALA A 1 288 ? 1.086 20.230 1.770 1.00 55.28 288 ALA A N 1
ATOM 2244 C CA . ALA A 1 288 ? 1.542 19.727 3.042 1.00 55.28 288 ALA A CA 1
ATOM 2245 C C . ALA A 1 288 ? 2.355 18.466 2.747 1.00 55.28 288 ALA A C 1
ATOM 2247 O O . ALA A 1 288 ? 2.042 17.673 1.855 1.00 55.28 288 ALA A O 1
ATOM 2248 N N . SER A 1 289 ? 3.484 18.317 3.437 1.00 75.50 289 SER A N 1
ATOM 2249 C CA . SER A 1 289 ? 4.290 17.107 3.291 1.00 75.50 289 SER A CA 1
ATOM 2250 C C . SER A 1 289 ? 3.414 15.878 3.565 1.00 75.50 289 SER A C 1
ATOM 2252 O O . SER A 1 289 ? 2.498 15.941 4.383 1.00 75.50 289 SER A O 1
ATOM 2254 N N . LEU A 1 290 ? 3.708 14.739 2.935 1.00 82.94 290 LEU A N 1
ATOM 2255 C CA . LEU A 1 290 ? 3.009 13.476 3.205 1.00 82.94 290 LEU A CA 1
ATOM 2256 C C . LEU A 1 290 ? 2.884 13.176 4.715 1.00 82.94 290 LEU A C 1
ATOM 2258 O O . LEU A 1 290 ? 1.885 12.626 5.168 1.00 82.94 290 LEU A O 1
ATOM 2262 N N . VAL A 1 291 ? 3.892 13.563 5.497 1.00 88.50 291 VAL A N 1
ATOM 2263 C CA . VAL A 1 291 ? 3.887 13.457 6.959 1.00 88.50 291 VAL A CA 1
ATOM 2264 C C . VAL A 1 291 ? 2.726 14.233 7.590 1.00 88.50 291 VAL A C 1
ATOM 2266 O O . VAL A 1 291 ? 2.056 13.711 8.479 1.00 88.50 291 VAL A O 1
ATOM 2269 N N . ASP A 1 292 ? 2.460 15.454 7.127 1.00 86.88 292 ASP A N 1
ATOM 2270 C CA . ASP A 1 292 ? 1.355 16.277 7.625 1.00 86.88 292 ASP A CA 1
ATOM 2271 C C . ASP A 1 292 ? -0.003 15.666 7.259 1.00 86.88 292 ASP A C 1
ATOM 2273 O O . ASP A 1 292 ? -0.884 15.562 8.112 1.00 86.88 292 ASP A O 1
ATOM 2277 N N . ALA A 1 293 ? -0.145 15.150 6.033 1.00 85.62 293 ALA A N 1
ATOM 2278 C CA . ALA A 1 293 ? -1.336 14.409 5.618 1.00 85.62 293 ALA A CA 1
ATOM 2279 C C . ALA A 1 293 ? -1.610 13.206 6.539 1.00 85.62 293 ALA A C 1
ATOM 2281 O O . ALA A 1 293 ? -2.718 13.059 7.062 1.00 85.62 293 ALA A O 1
ATOM 2282 N N . ILE A 1 294 ? -0.588 12.384 6.810 1.00 88.94 294 ILE A N 1
ATOM 2283 C CA . ILE A 1 294 ? -0.685 11.256 7.750 1.00 88.94 294 ILE A CA 1
ATOM 2284 C C . ILE A 1 294 ? -1.086 11.757 9.147 1.00 88.94 294 ILE A C 1
ATOM 2286 O O . ILE A 1 294 ? -1.980 11.186 9.776 1.00 88.94 294 ILE A O 1
ATOM 2290 N N . LYS A 1 295 ? -0.473 12.843 9.635 1.00 89.44 295 LYS A N 1
ATOM 2291 C CA . LYS A 1 295 ? -0.760 13.404 10.965 1.00 89.44 295 LYS A CA 1
ATOM 2292 C C . LYS A 1 295 ? -2.193 13.897 11.101 1.00 89.44 295 LYS A C 1
ATOM 2294 O O . LYS A 1 295 ? -2.792 13.686 12.157 1.00 89.44 295 LYS A O 1
ATOM 2299 N N . ARG A 1 296 ? -2.748 14.539 10.073 1.00 86.56 296 ARG A N 1
ATOM 2300 C CA . ARG A 1 296 ? -4.129 15.046 10.086 1.00 86.56 296 ARG A CA 1
ATOM 2301 C C . ARG A 1 296 ? -5.166 13.929 10.045 1.00 86.56 296 ARG A C 1
ATOM 2303 O O . ARG A 1 296 ? -6.183 14.041 10.718 1.00 86.56 296 ARG A O 1
ATOM 2310 N N . LEU A 1 297 ? -4.899 12.861 9.294 1.00 86.81 297 LEU A N 1
ATOM 2311 C CA . LEU A 1 297 ? -5.827 11.735 9.132 1.00 86.81 297 LEU A CA 1
ATOM 2312 C C . LEU A 1 297 ? -5.855 10.789 10.337 1.00 86.81 297 LEU A C 1
ATOM 2314 O O . LEU A 1 297 ? -6.866 10.129 10.586 1.00 86.81 297 LEU A O 1
ATOM 2318 N N . LEU A 1 298 ? -4.752 10.700 11.082 1.00 88.62 298 LEU A N 1
ATOM 2319 C CA . LEU A 1 298 ? -4.676 9.853 12.265 1.00 88.62 298 LEU A CA 1
ATOM 2320 C C . LEU A 1 298 ? -5.307 10.517 13.490 1.00 88.62 298 LEU A C 1
ATOM 2322 O O . LEU A 1 298 ? -4.961 11.640 13.872 1.00 88.62 298 LEU A O 1
ATOM 2326 N N . GLN A 1 299 ? -6.152 9.761 14.190 1.00 88.06 299 GLN A N 1
ATOM 2327 C CA . GLN A 1 299 ? -6.531 10.082 15.569 1.00 88.06 299 GLN A CA 1
ATOM 2328 C C . GLN A 1 299 ? -5.295 10.066 16.502 1.00 88.06 299 GLN A C 1
ATOM 2330 O O . GLN A 1 299 ? -4.278 9.450 16.157 1.00 88.06 299 GLN A O 1
ATOM 2335 N N . PRO A 1 300 ? -5.358 10.676 17.701 1.00 89.19 300 PRO A N 1
ATOM 2336 C CA . PRO A 1 300 ? -4.326 10.493 18.724 1.00 89.19 300 PRO A CA 1
ATOM 2337 C C . PRO A 1 300 ? -4.036 9.004 18.959 1.00 89.19 300 PRO A C 1
ATOM 2339 O O . PRO A 1 300 ? -4.962 8.189 19.029 1.00 89.19 300 PRO A O 1
ATOM 2342 N N . ARG A 1 301 ? -2.752 8.630 19.046 1.00 89.75 301 ARG A N 1
ATOM 2343 C CA . ARG A 1 301 ? -2.284 7.230 19.145 1.00 89.75 301 ARG A CA 1
ATOM 2344 C C . ARG A 1 301 ? -2.618 6.341 17.937 1.00 89.75 301 ARG A C 1
ATOM 2346 O O . ARG A 1 301 ? -2.426 5.125 18.001 1.00 89.75 301 ARG A O 1
ATOM 2353 N N . GLY A 1 302 ? -3.120 6.918 16.844 1.00 90.94 302 GLY A N 1
ATOM 2354 C CA . GLY A 1 302 ? -3.278 6.239 15.562 1.00 90.94 302 GLY A CA 1
ATOM 2355 C C . GLY A 1 302 ? -1.925 5.830 14.977 1.00 90.94 302 GLY A C 1
ATOM 2356 O O . GLY A 1 302 ? -0.888 6.415 15.308 1.00 90.94 302 GLY A O 1
ATOM 2357 N N . LYS A 1 303 ? -1.936 4.812 14.112 1.00 93.81 303 LYS A N 1
ATOM 2358 C CA . LYS A 1 303 ? -0.721 4.246 13.517 1.00 93.81 303 LYS A CA 1
ATOM 2359 C C . LYS A 1 303 ? -0.694 4.410 12.003 1.00 93.81 303 LYS A C 1
ATOM 2361 O O . LYS A 1 303 ? -1.712 4.204 11.353 1.00 93.81 303 LYS A O 1
ATOM 2366 N N . ALA A 1 304 ? 0.468 4.697 11.429 1.00 94.44 304 ALA A N 1
ATOM 2367 C CA . ALA A 1 304 ? 0.687 4.532 9.996 1.00 94.44 304 ALA A CA 1
ATOM 2368 C C . ALA A 1 304 ? 1.628 3.360 9.725 1.00 94.44 304 ALA A C 1
ATOM 2370 O O . ALA A 1 304 ? 2.616 3.176 10.434 1.00 94.44 304 ALA A O 1
ATOM 2371 N N . MET A 1 305 ? 1.316 2.588 8.691 1.00 95.62 305 MET A N 1
ATOM 2372 C CA . MET A 1 305 ? 2.151 1.517 8.163 1.00 95.62 305 MET A CA 1
ATOM 2373 C C . MET A 1 305 ? 2.688 1.973 6.814 1.00 95.62 305 MET A C 1
ATOM 2375 O O . MET A 1 305 ? 1.917 2.145 5.870 1.00 95.62 305 MET A O 1
ATOM 2379 N N . VAL A 1 306 ? 3.995 2.191 6.731 1.00 94.62 306 VAL A N 1
ATOM 2380 C CA . VAL A 1 306 ? 4.652 2.676 5.519 1.00 94.62 306 VAL A CA 1
ATOM 2381 C C . VAL A 1 306 ? 5.567 1.590 4.982 1.00 94.62 306 VAL A C 1
ATOM 2383 O O . VAL A 1 306 ? 6.474 1.155 5.686 1.00 94.62 306 VAL A O 1
ATOM 2386 N N . PHE A 1 307 ? 5.344 1.179 3.735 1.00 95.12 307 PHE A N 1
ATOM 2387 C CA . PHE A 1 307 ? 6.244 0.274 3.021 1.00 95.12 307 PHE A CA 1
ATOM 2388 C C . PHE A 1 307 ? 6.951 1.032 1.912 1.00 95.12 307 PHE A C 1
ATOM 2390 O O . PHE A 1 307 ? 6.312 1.508 0.968 1.00 95.12 307 PHE A O 1
ATOM 2397 N N . ALA A 1 308 ? 8.274 1.134 2.019 1.00 90.38 308 ALA A N 1
ATOM 2398 C CA . ALA A 1 308 ? 9.082 1.757 0.984 1.00 90.38 308 ALA A CA 1
ATOM 2399 C C . ALA A 1 308 ? 10.545 1.315 1.022 1.00 90.38 308 ALA A C 1
ATOM 2401 O O . ALA A 1 308 ? 11.112 1.128 2.099 1.00 90.38 308 ALA A O 1
ATOM 2402 N N . PRO A 1 309 ? 11.184 1.168 -0.147 1.00 90.62 309 PRO A N 1
ATOM 2403 C CA . PRO A 1 309 ? 12.620 0.973 -0.227 1.00 90.62 309 PRO A CA 1
ATOM 2404 C C . PRO A 1 309 ? 13.375 2.221 0.216 1.00 90.62 309 PRO A C 1
ATOM 2406 O O . PRO A 1 309 ? 12.858 3.339 0.170 1.00 90.62 309 PRO A O 1
ATOM 2409 N N . ARG A 1 310 ? 14.640 2.029 0.597 1.00 88.75 310 ARG A N 1
ATOM 2410 C CA . ARG A 1 310 ? 15.504 3.103 1.100 1.00 88.75 310 ARG A CA 1
ATOM 2411 C C . ARG A 1 310 ? 15.636 4.273 0.113 1.00 88.75 310 ARG A C 1
ATOM 2413 O O . ARG A 1 310 ? 15.601 5.432 0.532 1.00 88.75 310 ARG A O 1
ATOM 2420 N N . ARG A 1 311 ? 15.793 3.961 -1.182 1.00 85.06 311 ARG A N 1
ATOM 2421 C CA . ARG A 1 311 ? 15.966 4.901 -2.305 1.00 85.06 311 ARG A CA 1
ATOM 2422 C C . ARG A 1 311 ? 16.914 6.048 -1.953 1.00 85.06 311 ARG A C 1
ATOM 2424 O O . ARG A 1 311 ? 16.506 7.200 -1.791 1.00 85.06 311 ARG A O 1
ATOM 2431 N N . GLY A 1 312 ? 18.196 5.723 -1.818 1.00 89.44 312 GLY A N 1
ATOM 2432 C CA . GLY A 1 312 ? 19.226 6.683 -1.433 1.00 89.44 312 GLY A CA 1
ATOM 2433 C C . GLY A 1 312 ? 19.043 7.127 0.017 1.00 89.44 312 GLY A C 1
ATOM 2434 O O . GLY A 1 312 ? 19.134 6.308 0.925 1.00 89.44 312 GLY A O 1
ATOM 2435 N N . ASN A 1 313 ? 18.806 8.419 0.244 1.00 86.12 313 ASN A N 1
ATOM 2436 C CA . ASN A 1 313 ? 18.545 8.958 1.584 1.00 86.12 313 ASN A CA 1
ATOM 2437 C C . ASN A 1 313 ? 17.075 9.355 1.798 1.00 86.12 313 ASN A C 1
ATOM 2439 O O . ASN A 1 313 ? 16.730 9.932 2.826 1.00 86.12 313 ASN A O 1
ATOM 2443 N N . THR A 1 314 ? 16.206 9.076 0.825 1.00 85.19 314 THR A N 1
ATOM 2444 C CA . THR A 1 314 ? 14.835 9.594 0.835 1.00 85.19 314 THR A CA 1
ATOM 2445 C C . THR A 1 314 ? 14.022 9.003 1.989 1.00 85.19 314 THR A C 1
ATOM 2447 O O . THR A 1 314 ? 13.399 9.758 2.725 1.00 85.19 314 THR A O 1
ATOM 2450 N N . LEU A 1 315 ? 14.116 7.696 2.269 1.00 87.50 315 LEU A N 1
ATOM 2451 C CA . LEU A 1 315 ? 13.431 7.102 3.426 1.00 87.50 315 LEU A CA 1
ATOM 2452 C C . LEU A 1 315 ? 13.826 7.761 4.760 1.00 87.50 315 LEU A C 1
ATOM 2454 O O . LEU A 1 315 ? 12.961 8.079 5.571 1.00 87.50 315 LEU A O 1
ATOM 2458 N N . ASN A 1 316 ? 15.117 8.038 4.959 1.00 91.12 316 ASN A N 1
ATOM 2459 C CA . ASN A 1 316 ? 15.597 8.704 6.171 1.00 91.12 316 ASN A CA 1
ATOM 2460 C C . ASN A 1 316 ? 15.104 10.157 6.258 1.00 91.12 316 ASN A C 1
ATOM 2462 O O . ASN A 1 316 ? 14.755 10.622 7.337 1.00 91.12 316 ASN A O 1
ATOM 2466 N N . GLN A 1 317 ? 15.027 10.875 5.132 1.00 88.38 317 GLN A N 1
ATOM 2467 C CA . GLN A 1 317 ? 14.448 12.223 5.099 1.00 88.38 317 GLN A CA 1
ATOM 2468 C C . GLN A 1 317 ? 12.978 12.218 5.538 1.00 88.38 317 GLN A C 1
ATOM 2470 O O . GLN A 1 317 ? 12.572 13.103 6.289 1.00 88.38 317 GLN A O 1
ATOM 2475 N N . PHE A 1 318 ? 12.194 11.214 5.131 1.00 90.75 318 PHE A N 1
ATOM 2476 C CA . PHE A 1 318 ? 10.825 11.043 5.626 1.00 90.75 318 PHE A CA 1
ATOM 2477 C C . PHE A 1 318 ? 10.785 10.770 7.127 1.00 90.75 318 PHE A C 1
ATOM 2479 O O . PHE A 1 318 ? 10.004 11.421 7.815 1.00 90.75 318 PHE A O 1
ATOM 2486 N N . CYS A 1 319 ? 11.636 9.875 7.643 1.00 93.12 319 CYS A N 1
ATOM 2487 C CA . CYS A 1 319 ? 11.718 9.622 9.085 1.00 93.12 319 CYS A CA 1
ATOM 2488 C C . CYS A 1 319 ? 12.018 10.911 9.861 1.00 93.12 319 CYS A C 1
ATOM 2490 O O . CYS A 1 319 ? 11.279 11.250 10.778 1.00 93.12 319 CYS A O 1
ATOM 2492 N N . ASN A 1 320 ? 13.006 11.694 9.417 1.00 93.25 320 ASN A N 1
ATOM 2493 C CA . ASN A 1 320 ? 13.362 12.967 10.048 1.00 93.25 320 ASN A CA 1
ATOM 2494 C C . ASN A 1 320 ? 12.194 13.969 10.046 1.00 93.25 320 ASN A C 1
ATOM 2496 O O . ASN A 1 320 ? 12.017 14.728 10.998 1.00 93.25 320 ASN A O 1
ATOM 2500 N N . LEU A 1 321 ? 11.404 14.019 8.967 1.00 92.38 321 LEU A N 1
ATOM 2501 C CA . LEU A 1 321 ? 10.213 14.869 8.898 1.00 92.38 321 LEU A CA 1
ATOM 2502 C C . LEU A 1 321 ? 9.099 14.360 9.820 1.00 92.38 321 LEU A C 1
ATOM 2504 O O . LEU A 1 321 ? 8.439 15.168 10.468 1.00 92.38 321 LEU A O 1
ATOM 2508 N N . ALA A 1 322 ? 8.902 13.044 9.902 1.00 93.06 322 ALA A N 1
ATOM 2509 C CA . ALA A 1 322 ? 7.914 12.422 10.775 1.00 93.06 322 ALA A CA 1
ATOM 2510 C C . ALA A 1 322 ? 8.251 12.610 12.263 1.00 93.06 322 ALA A C 1
ATOM 2512 O O . ALA A 1 322 ? 7.374 12.993 13.031 1.00 93.06 322 ALA A O 1
ATOM 2513 N N . GLU A 1 323 ? 9.511 12.461 12.664 1.00 94.81 323 GLU A N 1
ATOM 2514 C CA . GLU A 1 323 ? 9.959 12.755 14.033 1.00 94.81 323 GLU A CA 1
ATOM 2515 C C . GLU A 1 323 ? 9.752 14.232 14.389 1.00 94.81 323 GLU A C 1
ATOM 2517 O O . GLU A 1 323 ? 9.188 14.543 15.435 1.00 94.81 323 GLU A O 1
ATOM 2522 N N . LYS A 1 324 ? 10.103 15.160 13.484 1.00 94.44 324 LYS A N 1
ATOM 2523 C CA . LYS A 1 324 ? 9.812 16.599 13.657 1.00 94.44 324 LYS A CA 1
ATOM 2524 C C . LYS A 1 324 ? 8.317 16.897 13.761 1.00 94.44 324 LYS A C 1
ATOM 2526 O O . LYS A 1 324 ? 7.929 17.887 14.375 1.00 94.44 324 LYS A O 1
ATOM 2531 N N . ALA A 1 325 ? 7.484 16.059 13.153 1.00 92.06 325 ALA A N 1
ATOM 2532 C CA . ALA A 1 325 ? 6.036 16.121 13.256 1.00 92.06 325 ALA A CA 1
ATOM 2533 C C . ALA A 1 325 ? 5.482 15.321 14.448 1.00 92.06 325 ALA A C 1
ATOM 2535 O O . ALA A 1 325 ? 4.271 15.112 14.503 1.00 92.06 325 ALA A O 1
ATOM 2536 N N . ASP A 1 326 ? 6.317 14.940 15.418 1.00 94.38 326 ASP A N 1
ATOM 2537 C CA . ASP A 1 326 ? 5.928 14.280 16.669 1.00 94.38 326 ASP A CA 1
ATOM 2538 C C . ASP A 1 326 ? 5.324 12.873 16.471 1.00 94.38 326 ASP A C 1
ATOM 2540 O O . ASP A 1 326 ? 4.318 12.482 17.071 1.00 94.38 326 ASP A O 1
ATOM 2544 N N . PHE A 1 327 ? 5.938 12.099 15.575 1.00 96.06 327 PHE A N 1
ATOM 2545 C CA . PHE A 1 327 ? 5.710 10.662 15.468 1.00 96.06 327 PHE A CA 1
ATOM 2546 C C . PHE A 1 327 ? 6.821 9.874 16.152 1.00 96.06 327 PHE A C 1
ATOM 2548 O O . PHE A 1 327 ? 8.002 10.148 15.960 1.00 96.06 327 PHE A O 1
ATOM 2555 N N . SER A 1 328 ? 6.433 8.804 16.842 1.00 97.19 328 SER A N 1
ATOM 2556 C CA . SER A 1 328 ? 7.350 7.721 17.198 1.00 97.19 328 SER A CA 1
ATOM 2557 C C . SER A 1 328 ? 7.466 6.739 16.029 1.00 97.19 328 SER A C 1
ATOM 2559 O O . SER A 1 328 ? 6.440 6.300 15.503 1.00 97.19 328 SER A O 1
ATOM 2561 N N . ILE A 1 329 ? 8.686 6.373 15.626 1.00 96.69 329 ILE A N 1
ATOM 2562 C CA . ILE A 1 329 ? 8.950 5.532 14.446 1.00 96.69 329 ILE A CA 1
ATOM 2563 C C . ILE A 1 329 ? 9.604 4.218 14.868 1.00 96.69 329 ILE A C 1
ATOM 2565 O O . ILE A 1 329 ? 10.603 4.211 15.581 1.00 96.69 329 ILE A O 1
ATOM 2569 N N . GLN A 1 330 ? 9.068 3.100 14.384 1.00 97.25 330 GLN A N 1
ATOM 2570 C CA . GLN A 1 330 ? 9.719 1.792 14.446 1.00 97.25 330 GLN A CA 1
ATOM 2571 C C . GLN A 1 330 ? 10.055 1.353 13.026 1.00 97.25 330 GLN A C 1
ATOM 2573 O O . GLN A 1 330 ? 9.181 1.348 12.160 1.00 97.25 330 GLN A O 1
ATOM 2578 N N . ARG A 1 331 ? 11.318 1.004 12.781 1.00 97.06 331 ARG A N 1
ATOM 2579 C CA . ARG A 1 331 ? 11.795 0.513 11.486 1.00 97.06 331 ARG A CA 1
ATOM 2580 C C . ARG A 1 331 ? 12.074 -0.978 11.582 1.00 97.06 331 ARG A C 1
ATOM 2582 O O . ARG A 1 331 ? 12.828 -1.412 12.446 1.00 97.06 331 ARG A O 1
ATOM 2589 N N . HIS A 1 332 ? 11.506 -1.738 10.655 1.00 96.81 332 HIS A N 1
ATOM 2590 C CA . HIS A 1 332 ? 11.679 -3.178 10.559 1.00 96.81 332 HIS A CA 1
ATOM 2591 C C . HIS A 1 332 ? 12.226 -3.532 9.180 1.00 96.81 332 HIS A C 1
ATOM 2593 O O . HIS A 1 332 ? 11.625 -3.203 8.156 1.00 96.81 332 HIS A O 1
ATOM 2599 N N . GLU A 1 333 ? 13.366 -4.216 9.164 1.00 95.56 333 GLU A N 1
ATOM 2600 C CA . GLU A 1 333 ? 13.976 -4.716 7.928 1.00 95.56 333 GLU A CA 1
ATOM 2601 C C . GLU A 1 333 ? 13.569 -6.162 7.656 1.00 95.56 333 GLU A C 1
ATOM 2603 O O . GLU A 1 333 ? 13.334 -6.515 6.513 1.00 95.56 333 GLU A O 1
ATOM 2608 N N . ASN A 1 334 ? 13.393 -6.972 8.703 1.00 95.38 334 ASN A N 1
ATOM 2609 C CA . ASN A 1 334 ? 12.951 -8.365 8.617 1.00 95.38 334 ASN A CA 1
ATOM 2610 C C . ASN A 1 334 ? 11.579 -8.510 9.283 1.00 95.38 334 ASN A C 1
ATOM 2612 O O . ASN A 1 334 ? 11.471 -8.919 10.436 1.00 95.38 334 ASN A O 1
ATOM 2616 N N . TYR A 1 335 ? 10.533 -8.082 8.576 1.00 95.56 335 TYR A N 1
ATOM 2617 C CA . TYR A 1 335 ? 9.150 -8.073 9.075 1.00 95.56 335 TYR A CA 1
ATOM 2618 C C . TYR A 1 335 ? 8.337 -9.311 8.668 1.00 95.56 335 TYR A C 1
ATOM 2620 O O . TYR A 1 335 ? 7.254 -9.523 9.206 1.00 95.56 335 TYR A O 1
ATOM 2628 N N . ASP A 1 336 ? 8.828 -10.120 7.724 1.00 97.31 336 ASP A N 1
ATOM 2629 C CA . ASP A 1 336 ? 8.177 -11.348 7.270 1.00 97.31 336 ASP A CA 1
ATOM 2630 C C . ASP A 1 336 ? 9.210 -12.362 6.760 1.00 97.31 336 ASP A C 1
ATOM 2632 O O . ASP A 1 336 ? 10.068 -12.023 5.950 1.00 97.31 336 ASP A O 1
ATOM 2636 N N . GLU A 1 337 ? 9.099 -13.614 7.208 1.00 96.62 337 GLU A N 1
ATOM 2637 C CA . GLU A 1 337 ? 10.040 -14.686 6.866 1.00 96.62 337 GLU A CA 1
ATOM 2638 C C . GLU A 1 337 ? 10.091 -14.994 5.361 1.00 96.62 337 GLU A C 1
ATOM 2640 O O . GLU A 1 337 ? 11.178 -15.123 4.800 1.00 96.62 337 GLU A O 1
ATOM 2645 N N . HIS A 1 338 ? 8.944 -15.065 4.674 1.00 95.56 338 HIS A N 1
ATOM 2646 C CA . HIS A 1 338 ? 8.923 -15.334 3.234 1.00 95.56 338 HIS A CA 1
ATOM 2647 C C . HIS A 1 338 ? 9.569 -14.186 2.459 1.00 95.56 338 HIS A C 1
ATOM 2649 O O . HIS A 1 338 ? 10.361 -14.428 1.550 1.00 95.56 338 HIS A O 1
ATOM 2655 N N . ILE A 1 339 ? 9.276 -12.941 2.842 1.00 96.31 339 ILE A N 1
ATOM 2656 C CA . ILE A 1 339 ? 9.861 -11.755 2.207 1.00 96.31 339 ILE A CA 1
ATOM 2657 C C . ILE A 1 339 ? 11.375 -11.690 2.434 1.00 96.31 339 ILE A C 1
ATOM 2659 O O . ILE A 1 339 ? 12.113 -11.474 1.472 1.00 96.31 339 ILE A O 1
ATOM 2663 N N . SER A 1 340 ? 11.854 -11.950 3.654 1.00 96.12 340 SER A N 1
ATOM 2664 C CA . SER A 1 340 ? 13.290 -12.028 3.961 1.00 96.12 340 SER A CA 1
ATOM 2665 C C . SER A 1 340 ? 13.991 -13.152 3.184 1.00 96.12 340 SER A C 1
ATOM 2667 O O . SER A 1 340 ? 15.105 -12.962 2.682 1.00 96.12 340 SER A O 1
ATOM 2669 N N . ASN A 1 341 ? 13.334 -14.304 3.009 1.00 96.06 341 ASN A N 1
ATOM 2670 C CA . ASN A 1 341 ? 13.854 -15.411 2.203 1.00 96.06 341 ASN A CA 1
ATOM 2671 C C . ASN A 1 341 ? 13.918 -15.051 0.710 1.00 96.06 341 ASN A C 1
ATOM 2673 O O . ASN A 1 341 ? 14.944 -15.288 0.068 1.00 96.06 341 ASN A O 1
ATOM 2677 N N . PHE A 1 342 ? 12.871 -14.427 0.155 1.00 94.69 342 PHE A N 1
ATOM 2678 C CA . PHE A 1 342 ? 12.888 -13.935 -1.226 1.00 94.69 342 PHE A CA 1
ATOM 2679 C C . PHE A 1 342 ? 13.966 -12.879 -1.437 1.00 94.69 342 PHE A C 1
ATOM 2681 O O . PHE A 1 342 ? 14.706 -12.960 -2.412 1.00 94.69 342 PHE A O 1
ATOM 2688 N N . HIS A 1 343 ? 14.097 -11.927 -0.515 1.00 95.00 343 HIS A N 1
ATOM 2689 C CA . HIS A 1 343 ? 15.146 -10.914 -0.543 1.00 95.00 343 HIS A CA 1
ATOM 2690 C C . HIS A 1 343 ? 16.542 -11.544 -0.595 1.00 95.00 343 HIS A C 1
ATOM 2692 O O . HIS A 1 343 ? 17.317 -11.243 -1.503 1.00 95.00 343 HIS A O 1
ATOM 2698 N N . SER A 1 344 ? 16.820 -12.492 0.305 1.00 95.62 344 SER A N 1
ATOM 2699 C CA . SER A 1 344 ? 18.105 -13.198 0.366 1.00 95.62 344 SER A CA 1
ATOM 2700 C C . SER A 1 344 ? 18.403 -13.978 -0.916 1.00 95.62 344 SER A C 1
ATOM 2702 O O . SER A 1 344 ? 19.545 -14.012 -1.375 1.00 95.62 344 SER A O 1
ATOM 2704 N N . LYS A 1 345 ? 17.382 -14.611 -1.507 1.00 94.94 345 LYS A N 1
ATOM 2705 C CA . LYS A 1 345 ? 17.507 -15.337 -2.775 1.00 94.94 345 LYS A CA 1
ATOM 2706 C C . LYS A 1 345 ? 17.785 -14.384 -3.939 1.00 94.94 345 LYS A C 1
ATOM 2708 O O . LYS A 1 345 ? 18.746 -14.588 -4.671 1.00 94.94 345 LYS A O 1
ATOM 2713 N N . LEU A 1 346 ? 17.005 -13.310 -4.066 1.00 93.75 346 LEU A N 1
ATOM 2714 C CA . LEU A 1 346 ? 17.144 -12.311 -5.131 1.00 93.75 346 LEU A CA 1
ATOM 2715 C C . LEU A 1 346 ? 18.504 -11.601 -5.082 1.00 93.75 346 LEU A C 1
ATOM 2717 O O . LEU A 1 346 ? 19.113 -11.378 -6.124 1.00 93.75 346 LEU A O 1
ATOM 2721 N N . GLN A 1 347 ? 19.021 -11.304 -3.885 1.00 92.56 347 GLN A N 1
ATOM 2722 C CA . GLN A 1 347 ? 20.370 -10.753 -3.716 1.00 92.56 347 GLN A CA 1
ATOM 2723 C C . GLN A 1 347 ? 21.480 -11.712 -4.166 1.00 92.56 347 GLN A C 1
ATOM 2725 O O . GLN A 1 347 ? 22.553 -11.253 -4.552 1.00 92.56 347 GLN A O 1
ATOM 2730 N N . LYS A 1 348 ? 21.268 -13.029 -4.098 1.00 92.12 348 LYS A N 1
ATOM 2731 C CA . LYS A 1 348 ? 22.269 -14.028 -4.504 1.00 92.12 348 LYS A CA 1
ATOM 2732 C C . LYS A 1 348 ? 22.161 -14.391 -5.981 1.00 92.12 348 LYS A C 1
ATOM 2734 O O . LYS A 1 348 ? 23.181 -14.533 -6.642 1.00 92.12 348 LYS A O 1
ATOM 2739 N N . GLU A 1 349 ? 20.939 -14.541 -6.483 1.00 92.00 349 GLU A N 1
ATOM 2740 C CA . GLU A 1 349 ? 20.663 -15.161 -7.783 1.00 92.00 349 GLU A CA 1
ATOM 2741 C C . GLU A 1 349 ? 20.294 -14.155 -8.886 1.00 92.00 349 GLU A C 1
ATOM 2743 O O . GLU A 1 349 ? 20.372 -14.501 -10.061 1.00 92.00 349 GLU A O 1
ATOM 2748 N N . ASN A 1 350 ? 19.906 -12.916 -8.549 1.00 88.69 350 ASN A N 1
ATOM 2749 C CA . ASN A 1 350 ? 19.340 -11.953 -9.508 1.00 88.69 350 ASN A CA 1
ATOM 2750 C C . ASN A 1 350 ? 19.912 -10.533 -9.352 1.00 88.69 350 ASN A C 1
ATOM 2752 O O . ASN A 1 350 ? 19.169 -9.556 -9.424 1.00 88.69 350 ASN A O 1
ATOM 2756 N N . GLN A 1 351 ? 21.219 -10.388 -9.117 1.00 83.50 351 GLN A N 1
ATOM 2757 C CA . GLN A 1 351 ? 21.865 -9.084 -8.862 1.00 83.50 351 GLN A CA 1
ATOM 2758 C C . GLN A 1 351 ? 21.806 -8.100 -10.044 1.00 83.50 351 GLN A C 1
ATOM 2760 O O . GLN A 1 351 ? 21.902 -6.889 -9.860 1.00 83.50 351 GLN A O 1
ATOM 2765 N N . ASP A 1 352 ? 21.641 -8.608 -11.261 1.00 82.94 352 ASP A N 1
ATOM 2766 C CA . ASP A 1 352 ? 21.482 -7.833 -12.492 1.00 82.94 352 ASP A CA 1
ATOM 2767 C C . ASP A 1 352 ? 20.126 -7.108 -12.559 1.00 82.94 352 ASP A C 1
ATOM 2769 O O . ASP A 1 352 ? 20.012 -5.999 -13.101 1.00 82.94 352 ASP A O 1
ATOM 2773 N N . VAL A 1 353 ? 19.101 -7.712 -11.953 1.00 85.56 353 VAL A N 1
ATOM 2774 C CA . VAL A 1 353 ? 17.723 -7.214 -11.951 1.00 85.56 353 VAL A CA 1
ATOM 2775 C C . VAL A 1 353 ? 17.329 -6.615 -10.600 1.00 85.56 353 VAL A C 1
ATOM 2777 O O . VAL A 1 353 ? 16.597 -5.630 -10.551 1.00 85.56 353 VAL A O 1
ATOM 2780 N N . TYR A 1 354 ? 17.801 -7.168 -9.489 1.00 89.75 354 TYR A N 1
ATOM 2781 C CA . TYR A 1 354 ? 17.374 -6.808 -8.146 1.00 89.75 354 TYR A CA 1
ATOM 2782 C C . TYR A 1 354 ? 18.392 -5.919 -7.423 1.00 89.75 354 TYR A C 1
ATOM 2784 O O . TYR A 1 354 ? 19.496 -6.339 -7.099 1.00 89.75 354 TYR A O 1
ATOM 2792 N N . GLU A 1 355 ? 17.984 -4.694 -7.086 1.00 90.94 355 GLU A N 1
ATOM 2793 C CA . GLU A 1 355 ? 18.741 -3.777 -6.241 1.00 90.94 355 GLU A CA 1
ATOM 2794 C C . GLU A 1 355 ? 17.945 -3.471 -4.967 1.00 90.94 355 GLU A C 1
ATOM 2796 O O . GLU A 1 355 ? 16.897 -2.824 -5.020 1.00 90.94 355 GLU A O 1
ATOM 2801 N N . GLU A 1 356 ? 18.454 -3.894 -3.809 1.00 92.69 356 GLU A N 1
ATOM 2802 C CA . GLU A 1 356 ? 17.810 -3.710 -2.499 1.00 92.69 356 GLU A CA 1
ATOM 2803 C C . GLU A 1 356 ? 1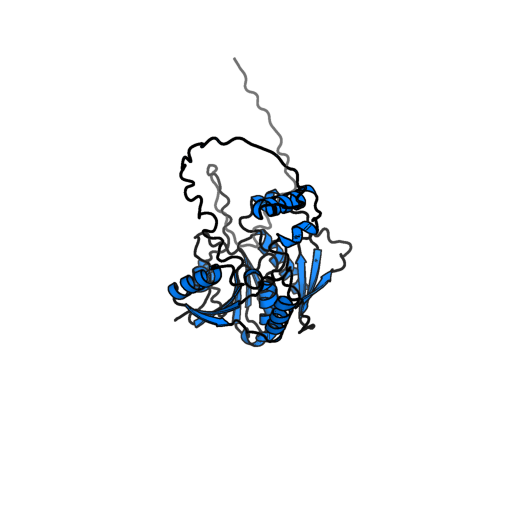7.370 -2.260 -2.260 1.00 92.69 356 GLU A C 1
ATOM 2805 O O . GLU A 1 356 ? 16.221 -1.996 -1.907 1.00 92.69 356 GLU A O 1
ATOM 2810 N N . ASN A 1 357 ? 18.261 -1.306 -2.542 1.00 89.81 357 ASN A N 1
ATOM 2811 C CA . ASN A 1 357 ? 18.011 0.121 -2.370 1.00 89.81 357 ASN A CA 1
ATOM 2812 C C . ASN A 1 357 ? 16.795 0.633 -3.169 1.00 89.81 357 ASN A C 1
ATOM 2814 O O . ASN A 1 357 ? 16.189 1.632 -2.776 1.00 89.81 357 ASN A O 1
ATOM 2818 N N . LEU A 1 358 ? 16.427 -0.029 -4.269 1.00 86.88 358 LEU A N 1
ATOM 2819 C CA . LEU A 1 358 ? 15.299 0.352 -5.122 1.00 86.88 358 LEU A CA 1
ATOM 2820 C C . LEU A 1 358 ? 14.074 -0.548 -4.958 1.00 86.88 358 LEU A C 1
ATOM 2822 O O . LEU A 1 358 ? 12.964 -0.082 -5.225 1.00 86.88 358 LEU A O 1
ATOM 2826 N N . HIS A 1 359 ? 14.262 -1.808 -4.567 1.00 90.06 359 HIS A N 1
ATOM 2827 C CA . HIS A 1 359 ? 13.225 -2.834 -4.663 1.00 90.06 359 HIS A CA 1
ATOM 2828 C C . HIS A 1 359 ? 12.801 -3.425 -3.324 1.00 90.06 359 HIS A C 1
ATOM 2830 O O . HIS A 1 359 ? 11.651 -3.843 -3.227 1.00 90.06 359 HIS A O 1
ATOM 2836 N N . TYR A 1 360 ? 13.672 -3.470 -2.309 1.00 94.69 360 TYR A N 1
ATOM 2837 C CA . TYR A 1 360 ? 13.329 -4.067 -1.018 1.00 94.69 360 TYR A CA 1
ATOM 2838 C C . TYR A 1 360 ? 12.556 -3.071 -0.155 1.00 94.69 360 TYR A C 1
ATOM 2840 O O . TYR A 1 360 ? 13.148 -2.082 0.281 1.00 94.69 360 TYR A O 1
ATOM 2848 N N . PRO A 1 361 ? 11.250 -3.264 0.093 1.00 95.19 361 PRO A N 1
ATOM 2849 C CA . PRO A 1 361 ? 10.516 -2.344 0.935 1.00 95.19 361 PRO A CA 1
ATOM 2850 C C . PRO A 1 361 ? 10.859 -2.599 2.401 1.00 95.19 36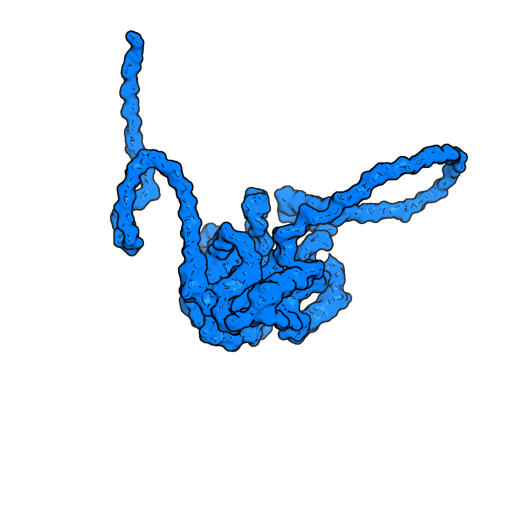1 PRO A C 1
ATOM 2852 O O . PRO A 1 361 ? 10.805 -3.731 2.866 1.00 95.19 361 PRO A O 1
ATOM 2855 N N . LEU A 1 362 ? 11.171 -1.538 3.133 1.00 95.56 362 LEU A N 1
ATOM 2856 C CA . LEU A 1 362 ? 11.268 -1.547 4.587 1.00 95.56 362 LEU A CA 1
ATOM 2857 C C . LEU A 1 362 ? 9.902 -1.208 5.180 1.00 95.56 362 LEU A C 1
ATOM 2859 O O . LEU A 1 362 ? 9.156 -0.424 4.587 1.00 95.56 362 LEU A O 1
ATOM 2863 N N . LEU A 1 363 ? 9.595 -1.765 6.350 1.00 96.94 363 LEU A N 1
ATOM 2864 C CA . LEU A 1 363 ? 8.383 -1.442 7.095 1.00 96.94 363 LEU A CA 1
ATOM 2865 C C . LEU A 1 363 ? 8.691 -0.368 8.138 1.00 96.94 363 LEU A C 1
ATOM 2867 O O . LEU A 1 363 ? 9.498 -0.588 9.042 1.00 96.94 363 LEU A O 1
ATOM 2871 N N . LEU A 1 364 ? 8.010 0.774 8.046 1.00 96.81 364 LEU A N 1
ATOM 2872 C CA . LEU A 1 364 ? 7.964 1.768 9.113 1.00 96.81 364 LEU A CA 1
ATOM 2873 C C . LEU A 1 364 ? 6.588 1.759 9.778 1.00 96.81 364 LEU A C 1
ATOM 2875 O O . LEU A 1 364 ? 5.564 1.892 9.106 1.00 96.81 364 LEU A O 1
ATOM 2879 N N . ILE A 1 365 ? 6.571 1.657 11.103 1.00 96.12 365 ILE A N 1
ATOM 2880 C CA . ILE A 1 365 ? 5.379 1.868 11.922 1.00 96.12 365 ILE A CA 1
ATOM 2881 C C . ILE A 1 365 ? 5.514 3.223 12.605 1.00 96.12 365 ILE A C 1
ATOM 2883 O O . ILE A 1 365 ? 6.329 3.391 13.511 1.00 96.12 365 ILE A O 1
ATOM 2887 N N . LEU A 1 366 ? 4.710 4.190 12.171 1.00 95.56 366 LEU A N 1
ATOM 2888 C CA . LEU A 1 366 ? 4.615 5.504 12.802 1.00 95.56 366 LEU A CA 1
ATOM 2889 C C . LEU A 1 366 ? 3.470 5.474 13.811 1.00 95.56 366 LEU A C 1
ATOM 2891 O O . LEU A 1 366 ? 2.385 4.993 13.495 1.00 95.56 366 LEU A O 1
ATOM 2895 N N . THR A 1 367 ? 3.680 6.015 15.005 1.00 95.38 367 THR A N 1
ATOM 2896 C CA . THR A 1 367 ? 2.628 6.211 16.012 1.00 95.38 367 THR A CA 1
ATOM 2897 C C . THR A 1 367 ? 2.511 7.695 16.312 1.00 95.38 367 THR A C 1
ATOM 2899 O O . THR A 1 367 ? 3.502 8.318 16.686 1.00 95.38 367 THR A O 1
ATOM 2902 N N . LYS A 1 368 ? 1.316 8.264 16.117 1.00 93.12 368 LYS A N 1
ATOM 2903 C CA . LYS A 1 368 ? 1.046 9.671 16.429 1.00 93.12 368 LYS A CA 1
ATOM 2904 C C . LYS A 1 368 ? 1.070 9.854 17.945 1.00 93.12 368 LYS A C 1
ATOM 2906 O O . LYS A 1 368 ? 0.258 9.228 18.637 1.00 93.12 368 LYS A O 1
ATOM 2911 N N . ASN A 1 369 ? 1.984 10.684 18.441 1.00 90.00 369 ASN A N 1
ATOM 2912 C CA . ASN A 1 369 ? 2.011 11.051 19.852 1.00 90.00 369 ASN A CA 1
ATOM 2913 C C . ASN A 1 369 ? 0.753 11.888 20.191 1.00 90.00 369 ASN A C 1
ATOM 2915 O O . ASN A 1 369 ? 0.114 12.444 19.293 1.00 90.00 369 ASN A O 1
ATOM 2919 N N . GLY A 1 370 ? 0.315 11.803 21.453 1.00 73.88 370 GLY A N 1
ATOM 2920 C CA . GLY A 1 370 ? -1.012 12.230 21.929 1.00 73.88 370 GLY A CA 1
ATOM 2921 C C . GLY A 1 370 ? -1.315 13.706 21.751 1.00 73.88 370 GLY A C 1
ATOM 2922 O O . GLY A 1 370 ? -0.400 14.514 22.006 1.00 73.88 370 GLY A O 1
#

Foldseek 3Di:
DDDDDDDDDDDDDDPPDPPPPPVVVPPDDDDDDDPDDDDPPPPDFPDVVVVLVVFAFLEEEEEDPDLPLPDVPDDDPPDPDDDDDDDDDDDDDDDDDPDPDDPPPDPLVVLVVVQVVCLQPPVDGDPVSLLSDLCLDPELPQWDKAWDDDDPPDPDQFTWIKTAGPVHRLAIFIATAHPDRDDPCCVVVDSDCPQNHDDAHLLRVLLSVCQVPLAVQAATEYEYEACHLAVNNQSSNFQRHNHAAYEYEHQDPNSQVRNQVRCVVCVVVVRGPYPHYHYGNPDPVPPDNVLVVVQSSHDAQRKYKYWDACQPPSVVVVVVVNVVVQKDKDKAQCPDPSLVVSVVCCVVPPVSRDDRNSGRIIIMMITHHD

Organism: Zalophus californianus (NCBI:txid9704)

Radius of gyration: 27.17 Å; chains: 1; bounding box: 95×74×68 Å

InterPro domains:
  IPR019410 Lysine methyltransferase [PF10294] (197-267)
  IPR025800 Calmodulin-lysine N-methyltransferase [PS51610] (73-370)
  IPR025800 Calmodulin-lysine N-methyltransferase [PTHR13539] (109-280)
  IPR029063 S-adenosyl-L-methionine-dependent methyltransferase superfamily [G3DSA:3.40.50.150] (132-278)
  IPR029063 S-adenosyl-L-methionine-dependent methyltransferase superfamily [G3DSA:3.40.50.150] (279-370)
  IPR029063 S-adenosyl-L-methionine-dependent methyltransferase superfamily [SSF53335] (193-337)

Secondary structure (DSSP, 8-state):
--------------TTSPPTTGGGGS--PPPPPPS------------HHHHHHH--EEEEEEE-S-TTTTS-S-------------------------------PPPHHHHHHHHHHHHHHHSS--GGGGGG-TTS------EEEEEPPPPTT---SSEEEEEEESS-TT-EEEEEE--SPPPHHHHHH-S--TTSS---HHHHHHHHHHHHTGGGGTT-EEEEES-TTT-HHHHHHHHHS--SEEEEEES-HHHHHHHHHHHHHHHHTT--S-S-EEEEE---TT---HHHHHHHHEEEEEEEEEEE--TTTHHHHHHHHHHHTTEEEEEES---HHHHHHHHHHHHH-TTT--HHHH-PEEEEEEE--

pLDDT: mean 70.31, std 26.08, range [25.61, 97.94]

Sequence (370 aa):
MATRKNGAMTQAALSWLPRRREYRKCGIRGGCARQGCRRVVRLTGPDWEEVGRSWQGRAVAVTTRGIGGFNGMESRVADAQAGEVERAVGEGPADGGASRGLQVSEPLGAARWKLLRQVLKQKHLDDCLRHVSIRRFESFNLFSVTEAKKRVNEEEVGAWVRYTSVFYPEYSISLRCNNGSLNVEDVLTSFDNTGNVCIWPSEEVLAYYCLKHRNVFRDLAVCELGGGMTCLAGLMVAISADVKEVLLTDGNEKAIRNVRDIITRNQKAGAFKTRKISSCLFLDQYRASLVDAIKRLLQPRGKAMVFAPRRGNTLNQFCNLAEKADFSIQRHENYDEHISNFHSKLQKENQDVYEENLHYPLLLILTKNG